Protein AF-A0A4Y6PP44-F1 (afdb_monomer_lite)

pLDDT: mean 75.42, std 18.22, range [33.56, 97.25]

Foldseek 3Di:
DDDDDDDDPDPPPPVVVVVVVVVPPPDDDDDDDDDDDDDDDDDDDDDDDDDDDDDDDDDDDDDDDDDDDPPPPPDDPPPPPPPVPPPQPDDFLDPPQEQAGQQVQPREDPQWAWEWDDPDPPGGIHTDTDRAAPFDFFRFDPAQNNHGHQWGFDADPNTTGTWGKDQQPPCRSPAPPQWDFDQPDPVSGIGTTDGAQPDQDQPPRPPSEDDQWHWDQDPSRGIHTDGADCPADFFAFDDAQRPHHHQWGFDAPDDPRGTTTFHKAQLPDPCRVADPQWHFDDDPPDRITGTDHD

Secondary structure (DSSP, 8-state):
----------SSTTHHHHHHHTTS--------------------------------------------------------------S-----S-TTS-SSBTTTTBSSPTTEEEEEE-SSTTSPPEEEEEE---B-TT-B-SSGGGBPTTEEEEEETTEEEEEEEE-TTTS-S-PPTTEEEEE-STT-S-EEEEE--TT--SSS-SSSSPTTEEEEE-TTS-EEEEE--TT--TT-B-SSGGGS-TTEEEE-SSTTPPPEEEEEE-SSSSS--PPTTEEEEEPTT-S-EEEEE-

Radius of gyration: 32.82 Å; chains: 1; bounding box: 83×45×129 Å

Sequence (294 aa):
MKLSTMINATGRSRLMAVLCCLLFVFAVACGDDDDNGGNNSNNTNNGADVGTDEDTGTDEDTGTDEDTGTDEDTGTDEDTGTDEDTGGTCEGLGQDIGPCDPICQTGCADGEACVAGRASQNDPLQSQCLPAGTGVQGDTCGEQAGCEAGFGCFTVEGASQCLEICQPSQGAAACPDGFSCAAQDQNLDYGVCIETPSDCEQFPPEDTCGDGENCYQTQGGGFICAAFNASASAGDACSSPTDCNDLQLCVSTSQGGQATCQNACDPTATDNRCADGESCAQLQGAEVGVCITQ

Structure (mmCIF, N/CA/C/O backbone):
data_AF-A0A4Y6PP44-F1
#
_entry.id   AF-A0A4Y6PP44-F1
#
loop_
_atom_site.group_PDB
_atom_site.id
_atom_site.type_symbol
_atom_site.label_atom_id
_atom_site.label_alt_id
_atom_site.label_comp_id
_atom_site.label_asym_id
_atom_site.label_entity_id
_atom_site.label_seq_id
_atom_site.pdbx_PDB_ins_code
_atom_site.Cartn_x
_atom_site.Cartn_y
_atom_site.Cartn_z
_atom_site.occupancy
_atom_site.B_iso_or_equiv
_atom_site.auth_seq_id
_atom_site.auth_comp_id
_atom_site.auth_asym_id
_atom_site.auth_atom_id
_atom_site.pdbx_PDB_model_num
ATOM 1 N N . MET A 1 1 ? 10.957 -23.105 -64.410 1.00 40.06 1 MET A N 1
ATOM 2 C CA . MET A 1 1 ? 10.718 -24.146 -63.383 1.00 40.06 1 MET A CA 1
ATOM 3 C C . MET A 1 1 ? 10.653 -23.392 -62.057 1.00 40.06 1 MET A C 1
ATOM 5 O O . MET A 1 1 ? 11.653 -22.787 -61.724 1.00 40.06 1 MET A O 1
ATOM 9 N N . LYS A 1 2 ? 9.484 -22.968 -61.556 1.00 42.03 2 LYS A N 1
ATOM 10 C CA . LYS A 1 2 ? 8.408 -23.692 -60.837 1.00 42.03 2 LYS A CA 1
ATOM 11 C C . LYS A 1 2 ? 8.866 -24.279 -59.482 1.00 42.03 2 LYS A C 1
ATOM 13 O O . LYS A 1 2 ? 9.769 -25.104 -59.491 1.00 42.03 2 LYS A O 1
ATOM 18 N N . LEU A 1 3 ? 8.109 -23.907 -58.431 1.00 33.56 3 LEU A N 1
ATOM 19 C CA . LEU A 1 3 ? 8.071 -24.353 -57.016 1.00 33.56 3 LEU A CA 1
ATOM 20 C C . LEU A 1 3 ? 9.085 -23.692 -56.052 1.00 33.56 3 LEU A C 1
ATOM 22 O O . LEU A 1 3 ? 10.250 -23.583 -56.393 1.00 33.56 3 LEU A O 1
ATOM 26 N N . SER A 1 4 ? 8.746 -23.273 -54.825 1.00 47.31 4 SER A N 1
ATOM 27 C CA . SER A 1 4 ? 7.456 -23.219 -54.116 1.00 47.31 4 SER A CA 1
ATOM 28 C C . SER A 1 4 ? 7.547 -22.316 -52.882 1.00 47.31 4 SER A C 1
ATOM 30 O O . SER A 1 4 ? 8.485 -22.407 -52.098 1.00 47.31 4 SER A O 1
ATOM 32 N N . THR A 1 5 ? 6.503 -21.517 -52.700 1.00 52.53 5 THR A N 1
ATOM 33 C CA . THR A 1 5 ? 6.102 -20.800 -51.487 1.00 52.53 5 THR A CA 1
ATOM 34 C C . THR A 1 5 ? 5.422 -21.782 -50.523 1.00 52.53 5 THR A C 1
ATOM 36 O O . THR A 1 5 ? 4.496 -22.477 -50.938 1.00 52.53 5 THR A O 1
ATOM 39 N N . MET A 1 6 ? 5.833 -21.838 -49.253 1.00 46.56 6 MET A N 1
ATOM 40 C CA . MET A 1 6 ? 5.075 -22.515 -48.190 1.00 46.56 6 MET A CA 1
ATOM 41 C C . MET A 1 6 ? 4.507 -21.471 -47.225 1.00 46.56 6 MET A C 1
ATOM 43 O O . MET A 1 6 ? 5.224 -20.891 -46.418 1.00 46.56 6 MET A O 1
ATOM 47 N N . ILE A 1 7 ? 3.202 -21.224 -47.362 1.00 51.06 7 ILE A N 1
ATOM 48 C CA . ILE A 1 7 ? 2.357 -20.475 -46.427 1.00 51.06 7 ILE A CA 1
ATOM 49 C C . ILE A 1 7 ? 1.791 -21.496 -45.437 1.00 51.06 7 ILE A C 1
ATOM 51 O O . ILE A 1 7 ? 1.124 -22.448 -45.842 1.00 51.06 7 ILE A O 1
ATOM 55 N N . ASN A 1 8 ? 2.077 -21.301 -44.150 1.00 49.78 8 ASN A N 1
ATOM 56 C CA . ASN A 1 8 ? 1.600 -22.141 -43.058 1.00 49.78 8 ASN A CA 1
ATOM 57 C C . ASN A 1 8 ? 0.147 -21.761 -42.715 1.00 49.78 8 ASN A C 1
ATOM 59 O O . ASN A 1 8 ? -0.130 -20.647 -42.271 1.00 49.78 8 ASN A O 1
ATOM 63 N N . ALA A 1 9 ? -0.786 -22.673 -42.987 1.00 53.38 9 ALA A N 1
ATOM 64 C CA . ALA A 1 9 ? -2.222 -22.494 -42.816 1.00 53.38 9 ALA A CA 1
ATOM 65 C C . ALA A 1 9 ? -2.734 -23.367 -41.663 1.00 53.38 9 ALA A C 1
ATOM 67 O O . ALA A 1 9 ? -3.238 -24.461 -41.891 1.00 53.38 9 ALA A O 1
ATOM 68 N N . THR A 1 10 ? -2.634 -22.876 -40.426 1.00 51.25 10 THR A N 1
ATOM 69 C CA . THR A 1 10 ? -3.246 -23.550 -39.257 1.00 51.25 10 THR A CA 1
ATOM 70 C C . THR A 1 10 ? -3.851 -22.608 -38.208 1.00 51.25 10 THR A C 1
ATOM 72 O O . THR A 1 10 ? -4.508 -23.079 -37.286 1.00 51.25 10 THR A O 1
ATOM 75 N N . GLY A 1 11 ? -3.756 -21.280 -38.360 1.00 50.03 11 GLY A N 1
ATOM 76 C CA . GLY A 1 11 ? -4.217 -20.329 -37.329 1.00 50.03 11 GLY A CA 1
ATOM 77 C C . GLY A 1 11 ? -5.670 -19.832 -37.416 1.00 50.03 11 GLY A C 1
ATOM 78 O O . GLY A 1 11 ? -6.137 -19.167 -36.500 1.00 50.03 11 GLY A O 1
ATOM 79 N N . ARG A 1 12 ? -6.417 -20.107 -38.496 1.00 53.34 12 ARG A N 1
ATOM 80 C CA . ARG A 1 12 ? -7.707 -19.422 -38.761 1.00 53.34 12 ARG A CA 1
ATOM 81 C C . ARG A 1 12 ? -8.978 -20.167 -38.339 1.00 53.34 12 ARG A C 1
ATOM 83 O O . ARG A 1 12 ? -10.054 -19.584 -38.405 1.00 53.34 12 ARG A O 1
ATOM 90 N N . SER A 1 13 ? -8.880 -21.410 -37.863 1.00 51.75 13 SER A N 1
ATOM 91 C CA . SER A 1 13 ? -10.076 -22.196 -37.504 1.00 51.75 13 SER A CA 1
ATOM 92 C C . SER A 1 13 ? -10.619 -21.933 -36.097 1.00 51.75 13 SER A C 1
ATOM 94 O O . SER A 1 13 ? -11.771 -22.260 -35.837 1.00 51.75 13 SER A O 1
ATOM 96 N N . ARG A 1 14 ? -9.829 -21.345 -35.187 1.00 54.78 14 ARG A N 1
ATOM 97 C CA . ARG A 1 14 ? -10.263 -21.107 -33.796 1.00 54.78 14 ARG A CA 1
ATOM 98 C C . ARG A 1 14 ? -10.929 -19.745 -33.581 1.00 54.78 14 ARG A C 1
ATOM 100 O O . ARG A 1 14 ? -11.796 -19.633 -32.724 1.00 54.78 14 ARG A O 1
ATOM 107 N N . LEU A 1 15 ? -10.622 -18.750 -34.419 1.00 52.72 15 LEU A N 1
ATOM 108 C CA . LEU A 1 15 ? -11.197 -17.404 -34.297 1.00 52.72 15 LEU A CA 1
ATOM 109 C C . LEU A 1 15 ? -12.683 -17.341 -34.720 1.00 52.72 15 LEU A C 1
ATOM 111 O O . LEU A 1 15 ? -13.452 -16.559 -34.173 1.00 52.72 15 LEU A O 1
ATOM 115 N N . MET A 1 16 ? -13.113 -18.197 -35.655 1.00 57.56 16 MET A N 1
ATOM 116 C CA . MET A 1 16 ? -14.508 -18.236 -36.133 1.00 57.56 16 MET A CA 1
ATOM 117 C C . MET A 1 16 ? -15.480 -18.920 -35.157 1.00 57.56 16 MET A C 1
ATOM 119 O O . MET A 1 16 ? -16.676 -18.651 -35.215 1.00 57.56 16 MET A O 1
ATOM 123 N N . ALA A 1 17 ? -14.995 -19.774 -34.248 1.00 55.72 17 ALA A N 1
ATOM 124 C CA . ALA A 1 17 ? -15.853 -20.437 -33.261 1.00 55.72 17 ALA A CA 1
ATOM 125 C C . ALA A 1 17 ? -16.209 -19.511 -32.083 1.00 55.72 17 ALA A C 1
ATOM 127 O O . ALA A 1 17 ? -17.335 -19.546 -31.597 1.00 55.72 17 ALA A O 1
ATOM 128 N N . VAL A 1 18 ? -15.289 -18.632 -31.671 1.00 57.75 18 VAL A N 1
ATOM 129 C CA . VAL A 1 18 ? -15.514 -17.696 -30.551 1.00 57.75 18 VAL A CA 1
ATOM 130 C C . VAL A 1 18 ? -16.429 -16.536 -30.963 1.00 57.75 18 VAL A C 1
ATOM 132 O O . VAL A 1 18 ? -17.297 -16.129 -30.195 1.00 57.75 18 VAL A O 1
ATOM 135 N N . LEU A 1 19 ? -16.328 -16.070 -32.214 1.00 55.28 19 LEU A N 1
ATOM 136 C CA . LEU A 1 19 ? -17.178 -14.992 -32.734 1.00 55.28 19 LEU A CA 1
ATOM 137 C C . LEU A 1 19 ? -18.656 -15.408 -32.901 1.00 55.28 19 LEU A C 1
ATOM 139 O O . LEU A 1 19 ? -19.537 -14.555 -32.911 1.00 55.28 19 LEU A O 1
ATOM 143 N N . CYS A 1 20 ? -18.950 -16.711 -32.998 1.00 51.38 20 CYS A N 1
ATOM 144 C CA . CYS A 1 20 ? -20.321 -17.212 -33.137 1.00 51.38 20 CYS A CA 1
ATOM 145 C C . CYS A 1 20 ? -21.063 -17.311 -31.786 1.00 51.38 20 CYS A C 1
ATOM 147 O O . CYS A 1 20 ? -22.284 -17.173 -31.752 1.00 51.38 20 CYS A O 1
ATOM 149 N N . CYS A 1 21 ? -20.344 -17.463 -30.665 1.00 54.31 21 CYS A N 1
ATOM 150 C CA . CYS A 1 21 ? -20.953 -17.517 -29.329 1.00 54.31 21 CYS A CA 1
ATOM 151 C C . CYS A 1 21 ? -21.293 -16.131 -28.751 1.00 54.31 21 CYS A C 1
ATOM 153 O O . CYS A 1 21 ? -22.227 -16.016 -27.963 1.00 54.31 21 CYS A O 1
ATOM 155 N N . LEU A 1 22 ? -20.596 -15.069 -29.169 1.00 53.66 22 LEU A N 1
ATOM 156 C CA . LEU A 1 22 ? -20.822 -13.704 -28.664 1.00 53.66 22 LEU A CA 1
ATOM 157 C C . LEU A 1 22 ? -22.067 -13.005 -29.243 1.00 53.66 22 LEU A C 1
ATOM 159 O O . LEU A 1 22 ? -22.458 -11.953 -28.749 1.00 53.66 22 LEU A O 1
ATOM 163 N N . LEU A 1 23 ? -22.730 -13.584 -30.250 1.00 54.84 23 LEU A N 1
ATOM 164 C CA . LEU A 1 23 ? -23.916 -12.988 -30.884 1.00 54.84 23 LEU A CA 1
ATOM 165 C C . LEU A 1 23 ? -25.264 -13.439 -30.287 1.00 54.84 23 LEU A C 1
ATOM 167 O O . LEU A 1 23 ? -26.303 -12.993 -30.765 1.00 54.84 23 LEU A O 1
ATOM 171 N N . PHE A 1 24 ? -25.281 -14.272 -29.239 1.00 53.88 24 PHE A N 1
ATOM 172 C CA . PHE A 1 24 ? -26.522 -14.832 -28.671 1.00 53.88 24 PHE A CA 1
ATOM 173 C C . PHE A 1 24 ? -26.960 -14.278 -27.298 1.00 53.88 24 PHE A C 1
ATOM 175 O O . PHE A 1 24 ? -27.955 -14.758 -26.764 1.00 53.88 24 PHE A O 1
ATOM 182 N N . VAL A 1 25 ? -26.298 -13.258 -26.728 1.00 57.22 25 VAL A N 1
ATOM 183 C CA . VAL A 1 25 ? -26.577 -12.790 -25.340 1.00 57.22 25 VAL A CA 1
ATOM 184 C C . VAL A 1 25 ? -27.240 -11.398 -25.258 1.00 57.22 25 VAL A C 1
ATOM 186 O O . VAL A 1 25 ? -27.277 -10.781 -24.203 1.00 57.22 25 VAL A O 1
ATOM 189 N N . PHE A 1 26 ? -27.844 -10.893 -26.340 1.00 50.97 26 PHE A N 1
ATOM 190 C CA . PHE A 1 26 ? -28.664 -9.667 -26.296 1.00 50.97 26 PHE A CA 1
ATOM 191 C C . PHE A 1 26 ? -30.154 -9.974 -26.495 1.00 50.97 26 PHE A C 1
ATOM 193 O O . PHE A 1 26 ? -30.716 -9.643 -27.535 1.00 50.97 26 PHE A O 1
ATOM 200 N N . ALA A 1 27 ? -30.793 -10.624 -25.513 1.00 56.81 27 ALA A N 1
ATOM 201 C CA . ALA A 1 27 ? -32.258 -10.663 -25.385 1.00 56.81 27 ALA A CA 1
ATOM 202 C C . ALA A 1 27 ? -32.729 -11.211 -24.016 1.00 56.81 27 ALA A C 1
ATOM 204 O O . ALA A 1 27 ? -33.247 -12.321 -23.948 1.00 56.81 27 ALA A O 1
ATOM 205 N N . VAL A 1 28 ? -32.594 -10.438 -22.933 1.00 56.72 28 VAL A N 1
ATOM 206 C CA . VAL A 1 28 ? -33.405 -10.586 -21.701 1.00 56.72 28 VAL A CA 1
ATOM 207 C C . VAL A 1 28 ? -33.665 -9.158 -21.199 1.00 56.72 28 VAL A C 1
ATOM 209 O O . VAL A 1 28 ? -32.751 -8.501 -20.722 1.00 56.72 28 VAL A O 1
ATOM 212 N N . ALA A 1 29 ? -34.725 -8.505 -21.676 1.00 47.00 29 ALA A N 1
ATOM 213 C CA . ALA A 1 29 ? -36.086 -8.512 -21.124 1.00 47.00 29 ALA A CA 1
ATOM 214 C C . ALA A 1 29 ? -36.203 -7.654 -19.850 1.00 47.00 29 ALA A C 1
ATOM 216 O O . ALA A 1 29 ? -35.815 -8.068 -18.764 1.00 47.00 29 ALA A O 1
ATOM 217 N N . CYS A 1 30 ? -36.761 -6.451 -20.030 1.00 63.97 30 CYS A N 1
ATOM 218 C CA . CYS A 1 30 ? -37.369 -5.646 -18.977 1.00 63.97 30 CYS A CA 1
ATOM 219 C C . CYS A 1 30 ? -38.501 -6.439 -18.308 1.00 63.97 30 CYS A C 1
ATOM 221 O O . CYS A 1 30 ? -39.334 -7.012 -19.012 1.00 63.97 30 CYS A O 1
ATOM 223 N N . GLY A 1 31 ? -38.544 -6.414 -16.980 1.00 48.34 31 GLY A N 1
ATOM 224 C CA . GLY A 1 31 ? -39.711 -6.776 -16.184 1.00 48.34 31 GLY A CA 1
ATOM 225 C C . GLY A 1 31 ? -39.982 -5.663 -15.179 1.00 48.34 31 GLY A C 1
ATOM 226 O O . GLY A 1 31 ? -39.320 -5.609 -14.147 1.00 48.34 31 GLY A O 1
ATOM 227 N N . ASP A 1 32 ? -40.896 -4.761 -15.548 1.00 55.50 32 ASP A N 1
ATOM 228 C CA . ASP A 1 32 ? -41.816 -4.110 -14.608 1.00 55.50 32 ASP A CA 1
ATOM 229 C C . ASP A 1 32 ? -42.567 -5.214 -13.859 1.00 55.50 32 ASP A C 1
ATOM 231 O O . ASP A 1 32 ? -42.985 -6.160 -14.518 1.00 55.50 32 ASP A O 1
ATOM 235 N N . ASP A 1 33 ? -42.770 -5.075 -12.549 1.00 61.78 33 ASP A N 1
ATOM 236 C CA . ASP A 1 33 ? -43.997 -5.534 -11.888 1.00 61.78 33 ASP A CA 1
ATOM 237 C C . ASP A 1 33 ? -44.153 -4.818 -10.534 1.00 61.78 33 ASP A C 1
ATOM 239 O O . ASP A 1 33 ? -43.426 -5.047 -9.564 1.00 61.78 33 ASP A O 1
ATOM 243 N N . ASP A 1 34 ? -45.122 -3.904 -10.526 1.00 58.03 34 ASP A N 1
ATOM 244 C CA . ASP A 1 34 ? -45.797 -3.361 -9.356 1.00 58.03 34 ASP A CA 1
ATOM 245 C C . ASP A 1 34 ? -46.502 -4.485 -8.583 1.00 58.03 34 ASP A C 1
ATOM 247 O O . ASP A 1 34 ? -47.348 -5.167 -9.154 1.00 58.03 34 ASP A O 1
ATOM 251 N N . ASP A 1 35 ? -46.291 -4.589 -7.268 1.00 62.00 35 ASP A N 1
ATOM 252 C CA . ASP A 1 35 ? -47.269 -5.228 -6.382 1.00 62.00 35 ASP A CA 1
ATOM 253 C C . ASP A 1 35 ? -47.464 -4.427 -5.088 1.00 62.00 35 ASP A C 1
ATOM 255 O O . ASP A 1 35 ? -46.770 -4.538 -4.077 1.00 62.00 35 ASP A O 1
ATOM 259 N N . ASN A 1 36 ? -48.500 -3.598 -5.164 1.00 59.38 36 ASN A N 1
ATOM 260 C CA . ASN A 1 36 ? -49.275 -3.061 -4.062 1.00 59.38 36 ASN A CA 1
ATOM 261 C C . ASN A 1 36 ? -50.063 -4.200 -3.389 1.00 59.38 36 ASN A C 1
ATOM 263 O O . ASN A 1 36 ? -50.945 -4.793 -4.007 1.00 59.38 36 ASN A O 1
ATOM 267 N N . GLY A 1 37 ? -49.812 -4.470 -2.108 1.00 51.03 37 GLY A N 1
ATOM 268 C CA . GLY A 1 37 ? -50.534 -5.510 -1.376 1.00 51.03 37 GLY A CA 1
ATOM 269 C C . GLY A 1 37 ? -50.491 -5.310 0.130 1.00 51.03 37 GLY A C 1
ATOM 270 O O . GLY A 1 37 ? -49.706 -5.941 0.829 1.00 51.03 37 GLY A O 1
ATOM 271 N N . GLY A 1 38 ? -51.355 -4.437 0.648 1.00 50.69 38 GLY A N 1
ATOM 272 C CA . GLY A 1 38 ? -51.607 -4.374 2.082 1.00 50.69 38 GLY A CA 1
ATOM 273 C C . GLY A 1 38 ? -52.244 -5.664 2.601 1.00 50.69 38 GLY A C 1
ATOM 274 O O . GLY A 1 38 ? -53.099 -6.247 1.938 1.00 50.69 38 GLY A O 1
ATOM 275 N N . ASN A 1 39 ? -51.925 -6.053 3.838 1.00 55.06 39 ASN A N 1
ATOM 276 C CA . ASN A 1 39 ? -52.952 -6.641 4.686 1.00 55.06 39 ASN A CA 1
ATOM 277 C C . ASN A 1 39 ? -52.727 -6.362 6.174 1.00 55.06 39 ASN A C 1
ATOM 279 O O . ASN A 1 39 ? -51.743 -6.751 6.794 1.00 55.06 39 ASN A O 1
ATOM 283 N N . ASN A 1 40 ? -53.735 -5.691 6.707 1.00 56.34 40 ASN A N 1
ATOM 284 C CA . ASN A 1 40 ? -54.068 -5.510 8.100 1.00 56.34 40 ASN A CA 1
ATOM 285 C C . ASN A 1 40 ? -54.376 -6.873 8.740 1.00 56.34 40 ASN A C 1
ATOM 287 O O . ASN A 1 40 ? -55.227 -7.617 8.255 1.00 56.34 40 ASN A O 1
ATOM 291 N N . SER A 1 41 ? -53.741 -7.192 9.863 1.00 60.78 41 SER A N 1
ATOM 292 C CA . SER A 1 41 ? -54.237 -8.226 10.773 1.00 60.78 41 SER A CA 1
ATOM 293 C C . SER A 1 41 ? -53.974 -7.813 12.212 1.00 60.78 41 SER A C 1
ATOM 295 O O . SER A 1 41 ? -53.032 -8.245 12.867 1.00 60.78 41 SER A O 1
ATOM 297 N N . ASN A 1 42 ? -54.880 -6.962 12.690 1.00 54.66 42 ASN A N 1
ATOM 298 C CA . ASN A 1 42 ? -55.403 -7.008 14.049 1.00 54.66 42 ASN A CA 1
ATOM 299 C C . ASN A 1 42 ? -55.535 -8.470 14.518 1.00 54.66 42 ASN A C 1
ATOM 301 O O . ASN A 1 42 ? -56.395 -9.196 14.019 1.00 54.66 42 ASN A O 1
ATOM 305 N N . ASN A 1 43 ? -54.751 -8.884 15.512 1.00 53.56 43 ASN A N 1
ATOM 306 C CA . ASN A 1 43 ? -55.182 -9.953 16.402 1.00 53.56 43 ASN A CA 1
ATOM 307 C C . ASN A 1 43 ? -54.970 -9.535 17.853 1.00 53.56 43 ASN A C 1
ATOM 309 O O . ASN A 1 43 ? -53.879 -9.579 18.415 1.00 53.56 43 ASN A O 1
ATOM 313 N N . THR A 1 44 ? -56.079 -9.085 18.417 1.00 50.00 44 THR A N 1
ATOM 314 C CA . THR A 1 44 ? -56.347 -8.920 19.832 1.00 50.00 44 THR A CA 1
ATOM 315 C C . THR A 1 44 ? -56.267 -10.298 20.485 1.00 50.00 44 THR A C 1
ATOM 317 O O . THR A 1 44 ? -57.072 -11.164 20.156 1.00 50.00 44 THR A O 1
ATOM 320 N N . ASN A 1 45 ? -55.384 -10.502 21.464 1.00 54.19 45 ASN A N 1
ATOM 321 C CA . ASN A 1 45 ? -55.721 -11.461 22.507 1.00 54.19 45 ASN A CA 1
ATOM 322 C C . ASN A 1 45 ? -55.408 -10.925 23.900 1.00 54.19 45 ASN A C 1
ATOM 324 O O . ASN A 1 45 ? -54.269 -10.729 24.313 1.00 54.19 45 ASN A O 1
ATOM 328 N N . ASN A 1 46 ? -56.523 -10.653 24.557 1.00 50.28 46 ASN A N 1
ATOM 329 C CA . ASN A 1 46 ? -56.734 -10.278 25.930 1.00 50.28 46 ASN A CA 1
ATOM 330 C C . ASN A 1 46 ? -56.470 -11.507 26.813 1.00 50.28 46 ASN A C 1
ATOM 332 O O . ASN A 1 46 ? -57.112 -12.538 26.629 1.00 50.28 46 ASN A O 1
ATOM 336 N N . GLY A 1 47 ? -55.558 -11.393 27.772 1.00 47.69 47 GLY A N 1
ATOM 337 C CA . GLY A 1 47 ? -55.244 -12.462 28.714 1.00 47.69 47 GLY A CA 1
ATOM 338 C C . GLY A 1 47 ? -54.661 -11.884 29.989 1.00 47.69 47 GLY A C 1
ATOM 339 O O . GLY A 1 47 ? -53.464 -11.982 30.224 1.00 47.69 47 GLY A O 1
ATOM 340 N N . ALA A 1 48 ? -55.516 -11.232 30.774 1.00 50.56 48 ALA A N 1
ATOM 341 C CA . ALA A 1 48 ? -55.256 -11.016 32.184 1.00 50.56 48 ALA A CA 1
ATOM 342 C C . ALA A 1 48 ? -55.198 -12.384 32.875 1.00 50.56 48 ALA A C 1
ATOM 344 O O . ALA A 1 48 ? -56.171 -13.134 32.796 1.00 50.56 48 ALA A O 1
ATOM 345 N N . ASP A 1 49 ? -54.105 -12.674 33.573 1.00 48.12 49 ASP A N 1
ATOM 346 C CA . ASP A 1 49 ? -54.167 -13.570 34.717 1.00 48.12 49 ASP A CA 1
ATOM 347 C C . ASP A 1 49 ? -53.391 -12.964 35.884 1.00 48.12 49 ASP A C 1
ATOM 349 O O . ASP A 1 49 ? -52.307 -12.396 35.733 1.00 48.12 49 ASP A O 1
ATOM 353 N N . VAL A 1 50 ? -54.054 -13.008 37.027 1.00 51.00 50 VAL A N 1
ATOM 354 C CA . VAL A 1 50 ? -53.713 -12.364 38.285 1.00 51.00 50 VAL A CA 1
ATOM 355 C C . VAL A 1 50 ? -53.085 -13.447 39.145 1.00 51.00 50 VAL A C 1
ATOM 357 O O . VAL A 1 50 ? -53.775 -14.361 39.582 1.00 51.00 50 VAL A O 1
ATOM 360 N N . GLY A 1 51 ? -51.785 -13.338 39.398 1.00 46.47 51 GLY A N 1
ATOM 361 C CA . GLY A 1 51 ? -51.069 -14.200 40.333 1.00 46.47 51 GLY A CA 1
ATOM 362 C C . GLY A 1 51 ? -50.317 -13.357 41.350 1.00 46.47 51 GLY A C 1
ATOM 363 O O . GLY A 1 51 ? -49.153 -13.038 41.147 1.00 46.47 51 GLY A O 1
ATOM 364 N N . THR A 1 52 ? -51.007 -12.956 42.415 1.00 47.25 52 THR A N 1
ATOM 365 C CA . THR A 1 52 ? -50.388 -12.553 43.681 1.00 47.25 52 THR A CA 1
ATOM 366 C C . THR A 1 52 ? -49.919 -13.810 44.400 1.00 47.25 52 THR A C 1
ATOM 368 O O . THR A 1 52 ? -50.762 -14.653 44.705 1.00 47.25 52 THR A O 1
ATOM 371 N N . ASP A 1 53 ? -48.629 -13.900 44.709 1.00 49.69 53 ASP A N 1
ATOM 372 C CA . ASP A 1 53 ? -48.146 -14.758 45.789 1.00 49.69 53 ASP A CA 1
ATOM 373 C C . ASP A 1 53 ? -47.245 -13.908 46.691 1.00 49.69 53 ASP A C 1
ATOM 375 O O . ASP A 1 53 ? -46.135 -13.517 46.324 1.00 49.69 53 ASP A O 1
ATOM 379 N N . GLU A 1 54 ? -47.815 -13.517 47.829 1.00 51.12 54 GLU A N 1
ATOM 380 C CA . GLU A 1 54 ? -47.049 -13.124 49.000 1.00 51.12 54 GLU A CA 1
ATOM 381 C C . GLU A 1 54 ? -46.587 -14.414 49.665 1.00 51.12 54 GLU A C 1
ATOM 383 O O . GLU A 1 54 ? -47.430 -15.219 50.046 1.00 51.12 54 GLU A O 1
ATOM 388 N N . ASP A 1 55 ? -45.287 -14.565 49.897 1.00 52.72 55 ASP A N 1
ATOM 389 C CA . ASP A 1 55 ? -44.851 -15.346 51.044 1.00 52.72 55 ASP A CA 1
ATOM 390 C C . ASP A 1 55 ? -43.700 -14.648 51.763 1.00 52.72 55 ASP A C 1
ATOM 392 O O . ASP A 1 55 ? -42.621 -14.362 51.240 1.00 52.72 55 ASP A O 1
ATOM 396 N N . THR A 1 56 ? -44.028 -14.332 53.007 1.00 50.31 56 THR A N 1
ATOM 397 C CA . THR A 1 56 ? -43.207 -13.784 54.069 1.00 50.31 56 THR A CA 1
ATOM 398 C C . THR A 1 56 ? -42.136 -14.779 54.504 1.00 50.31 56 THR A C 1
ATOM 400 O O . THR A 1 56 ? -42.454 -15.914 54.854 1.00 50.31 56 THR A O 1
ATOM 403 N N . GLY A 1 57 ? -40.891 -14.319 54.600 1.00 48.75 57 GLY A N 1
ATOM 404 C CA . GLY A 1 57 ? -39.801 -15.064 55.223 1.00 48.75 57 GLY A CA 1
ATOM 405 C C . GLY A 1 57 ? -38.776 -14.125 55.843 1.00 48.75 57 GLY A C 1
ATOM 406 O O . GLY A 1 57 ? -37.730 -13.872 55.259 1.00 48.75 57 GLY A O 1
ATOM 407 N N . THR A 1 58 ? -39.099 -13.575 57.014 1.00 48.19 58 THR A N 1
ATOM 408 C CA . THR A 1 58 ? -38.105 -13.089 57.981 1.00 48.19 58 THR A CA 1
ATOM 409 C C . THR A 1 58 ? -37.410 -14.289 58.606 1.00 48.19 58 THR A C 1
ATOM 411 O O . THR A 1 58 ? -38.084 -15.076 59.268 1.00 48.19 58 THR A O 1
ATOM 414 N N . ASP A 1 59 ? -36.091 -14.365 58.462 1.00 51.31 59 ASP A N 1
ATOM 415 C CA . ASP A 1 59 ? -35.234 -15.035 59.436 1.00 51.31 59 ASP A CA 1
ATOM 416 C C . ASP A 1 59 ? -34.151 -14.038 59.858 1.00 51.31 59 ASP A C 1
ATOM 418 O O . ASP A 1 59 ? -33.296 -13.633 59.067 1.00 51.31 59 ASP A O 1
ATOM 422 N N . GLU A 1 60 ? -34.270 -13.571 61.099 1.00 51.00 60 GLU A N 1
ATOM 423 C CA . GLU A 1 60 ? -33.142 -13.023 61.833 1.00 51.00 60 GLU A CA 1
ATOM 424 C C . GLU A 1 60 ? -32.366 -14.211 62.386 1.00 51.00 60 GLU A C 1
ATOM 426 O O . GLU A 1 60 ? -32.898 -14.940 63.218 1.00 51.00 60 GLU A O 1
ATOM 431 N N . ASP A 1 61 ? -31.100 -14.350 62.003 1.00 54.56 61 ASP A N 1
ATOM 432 C CA . ASP A 1 61 ? -30.139 -15.012 62.869 1.00 54.56 61 ASP A CA 1
ATOM 433 C C . ASP A 1 61 ? -28.870 -14.171 62.982 1.00 54.56 61 ASP A C 1
ATOM 435 O O . ASP A 1 61 ? -28.139 -13.886 62.032 1.00 54.56 61 ASP A O 1
ATOM 439 N N . THR A 1 62 ? -28.670 -13.739 64.219 1.00 52.62 62 THR A N 1
ATOM 440 C CA . THR A 1 62 ? -27.510 -13.056 64.759 1.00 52.62 62 THR A CA 1
ATOM 441 C C . THR A 1 62 ? -26.300 -13.984 64.760 1.00 52.62 62 THR A C 1
ATOM 443 O O . THR A 1 62 ? -26.277 -14.973 65.493 1.00 52.62 62 THR A O 1
ATOM 446 N N . GLY A 1 63 ? -25.261 -13.611 64.019 1.00 49.12 63 GLY A N 1
ATOM 447 C CA . GLY A 1 63 ? -23.927 -14.192 64.121 1.00 49.12 63 GLY A CA 1
ATOM 448 C C . GLY A 1 63 ? -22.874 -13.094 64.054 1.00 49.12 63 GLY A C 1
ATOM 449 O O . GLY A 1 63 ? -22.428 -12.724 62.976 1.00 49.12 63 GLY A O 1
ATOM 450 N N . THR A 1 64 ? -22.504 -12.541 65.208 1.00 50.69 64 THR A N 1
ATOM 451 C CA . THR A 1 64 ? -21.221 -11.853 65.390 1.00 50.69 64 THR A CA 1
ATOM 452 C C . THR A 1 64 ? -20.124 -12.906 65.428 1.00 50.69 64 THR A C 1
ATOM 454 O O . THR A 1 64 ? -19.982 -13.571 66.453 1.00 50.69 64 THR A O 1
ATOM 457 N N . ASP A 1 65 ? -19.354 -13.017 64.348 1.00 50.78 65 ASP A N 1
ATOM 458 C CA . ASP A 1 65 ? -17.966 -13.465 64.429 1.00 50.78 65 ASP A CA 1
ATOM 459 C C . ASP A 1 65 ? -17.072 -12.252 64.170 1.00 50.78 65 ASP A C 1
ATOM 461 O O . ASP A 1 65 ? -17.072 -11.652 63.093 1.00 50.78 65 ASP A O 1
ATOM 465 N N . GLU A 1 66 ? -16.362 -11.852 65.224 1.00 54.09 66 GLU A N 1
ATOM 466 C CA . GLU A 1 66 ? -15.151 -11.062 65.085 1.00 54.09 66 GLU A CA 1
ATOM 467 C C . GLU A 1 66 ? -14.078 -11.976 64.499 1.00 54.09 66 GLU A C 1
ATOM 469 O O . GLU A 1 66 ? -13.529 -12.806 65.220 1.00 54.09 66 GLU A O 1
ATOM 474 N N . ASP A 1 67 ? -13.736 -11.778 63.229 1.00 51.44 67 ASP A N 1
ATOM 475 C CA . ASP A 1 67 ? -12.417 -12.147 62.736 1.00 51.44 67 ASP A CA 1
ATOM 476 C C . ASP A 1 67 ? -11.678 -10.887 62.294 1.00 51.44 67 ASP A C 1
ATOM 478 O O . ASP A 1 67 ? -11.948 -10.245 61.279 1.00 51.44 67 ASP A O 1
ATOM 482 N N . THR A 1 68 ? -10.726 -10.524 63.146 1.00 54.91 68 THR A N 1
ATOM 483 C CA . THR A 1 68 ? -9.648 -9.590 62.878 1.00 54.91 68 THR A CA 1
ATOM 484 C C . THR A 1 68 ? -8.791 -10.127 61.735 1.00 54.91 68 THR A C 1
ATOM 486 O O . THR A 1 68 ? -7.863 -10.905 61.955 1.00 54.91 68 THR A O 1
ATOM 489 N N . GLY A 1 69 ? -9.085 -9.678 60.523 1.00 46.94 69 GLY A N 1
ATOM 490 C CA . GLY A 1 69 ? -8.197 -9.762 59.376 1.00 46.94 69 GLY A CA 1
ATOM 491 C C . GLY A 1 69 ? -8.184 -8.412 58.680 1.00 46.94 69 GLY A C 1
ATOM 492 O O . GLY A 1 69 ? -9.043 -8.133 57.856 1.00 46.94 69 GLY A O 1
ATOM 493 N N . THR A 1 70 ? -7.232 -7.550 59.034 1.00 51.44 70 THR A N 1
ATOM 494 C CA . THR A 1 70 ? -6.729 -6.540 58.097 1.00 51.44 70 THR A CA 1
ATOM 495 C C . THR A 1 70 ? -6.105 -7.298 56.931 1.00 51.44 70 THR A C 1
ATOM 497 O O . THR A 1 70 ? -4.913 -7.598 56.975 1.00 51.44 70 THR A O 1
ATOM 500 N N . ASP A 1 71 ? -6.919 -7.665 55.942 1.00 49.34 71 ASP A N 1
ATOM 501 C CA . ASP A 1 71 ? -6.406 -7.808 54.587 1.00 49.34 71 ASP A CA 1
ATOM 502 C C . ASP A 1 71 ? -6.150 -6.384 54.110 1.00 49.34 71 ASP A C 1
ATOM 504 O O . ASP A 1 71 ? -7.059 -5.556 54.033 1.00 49.34 71 ASP A O 1
ATOM 508 N N . GLU A 1 72 ? -4.864 -6.079 53.951 1.00 54.22 72 GLU A N 1
ATOM 509 C CA . GLU A 1 72 ? -4.403 -4.877 53.280 1.00 54.22 72 GLU A CA 1
ATOM 510 C C . GLU A 1 72 ? -5.166 -4.763 51.965 1.00 54.22 72 GLU A C 1
ATOM 512 O O . GLU A 1 72 ? -5.210 -5.734 51.209 1.00 54.22 72 GLU A O 1
ATOM 517 N N . ASP A 1 73 ? -5.779 -3.599 51.735 1.00 50.53 73 ASP A N 1
ATOM 518 C CA . ASP A 1 73 ? -6.435 -3.248 50.484 1.00 50.53 73 ASP A CA 1
ATOM 519 C C . ASP A 1 73 ? -5.530 -3.689 49.328 1.00 50.53 73 ASP A C 1
ATOM 521 O O . ASP A 1 73 ? -4.498 -3.071 49.047 1.00 50.53 73 ASP A O 1
ATOM 525 N N . THR A 1 74 ? -5.892 -4.810 48.696 1.00 50.62 74 THR A N 1
ATOM 526 C CA . THR A 1 74 ? -5.325 -5.224 47.421 1.00 50.62 74 THR A CA 1
ATOM 527 C C . THR A 1 74 ? -5.514 -4.032 46.515 1.00 50.62 74 THR A C 1
ATOM 529 O O . THR A 1 74 ? -6.652 -3.589 46.336 1.00 50.62 74 THR A O 1
ATOM 532 N N . GLY A 1 75 ? -4.383 -3.470 46.086 1.00 50.84 75 GLY A N 1
ATOM 533 C CA . GLY A 1 75 ? -4.310 -2.174 45.445 1.00 50.84 75 GLY A CA 1
ATOM 534 C C . GLY A 1 75 ? -5.429 -1.993 44.437 1.00 50.84 75 GLY A C 1
ATOM 535 O O . GLY A 1 75 ? -5.764 -2.915 43.696 1.00 50.84 75 GLY A O 1
ATOM 536 N N . THR A 1 76 ? -5.997 -0.790 44.428 1.00 45.25 76 THR A N 1
ATOM 537 C CA . THR A 1 76 ? -6.561 -0.212 43.213 1.00 45.25 76 THR A CA 1
ATOM 538 C C . THR A 1 76 ? -5.683 -0.679 42.061 1.00 45.25 76 THR A C 1
ATOM 540 O O . THR A 1 76 ? -4.497 -0.340 42.049 1.00 45.25 76 THR A O 1
ATOM 543 N N . ASP A 1 77 ? -6.236 -1.509 41.175 1.00 49.91 77 ASP A N 1
ATOM 544 C CA . ASP A 1 77 ? -5.689 -1.677 39.838 1.00 49.91 77 ASP A CA 1
ATOM 545 C C . ASP A 1 77 ? -5.655 -0.251 39.292 1.00 49.91 77 ASP A C 1
ATOM 547 O O . ASP A 1 77 ? -6.681 0.340 38.950 1.00 49.91 77 ASP A O 1
ATOM 551 N N . GLU A 1 78 ? -4.487 0.381 39.386 1.00 47.75 78 GLU A N 1
ATOM 552 C CA . GLU A 1 78 ? -4.193 1.517 38.547 1.00 47.75 78 GLU A CA 1
ATOM 553 C C . GLU A 1 78 ? -4.269 0.929 37.146 1.00 47.75 78 GLU A C 1
ATOM 555 O O . GLU A 1 78 ? -3.402 0.134 36.770 1.00 47.75 78 GLU A O 1
ATOM 560 N N . ASP A 1 79 ? -5.341 1.267 36.425 1.00 47.56 79 ASP A N 1
ATOM 561 C CA . ASP A 1 79 ? -5.447 1.107 34.980 1.00 47.56 79 ASP A CA 1
ATOM 562 C C . ASP A 1 79 ? -4.232 1.819 34.363 1.00 47.56 79 ASP A C 1
ATOM 564 O O . ASP A 1 79 ? -4.268 2.977 33.958 1.00 47.56 79 ASP A O 1
ATOM 568 N N . THR A 1 80 ? -3.099 1.123 34.355 1.00 42.44 80 THR A N 1
ATOM 569 C CA . THR A 1 80 ? -1.803 1.540 33.816 1.00 42.44 80 THR A CA 1
ATOM 570 C C . THR A 1 80 ? -1.728 1.171 32.340 1.00 42.44 80 THR A C 1
ATOM 572 O O . THR A 1 80 ? -0.674 0.839 31.812 1.00 42.44 80 THR A O 1
ATOM 575 N N . GLY A 1 81 ? -2.874 1.256 31.667 1.00 44.16 81 GLY A N 1
ATOM 576 C CA . GLY A 1 81 ? -3.010 1.179 30.224 1.00 44.16 81 GLY A CA 1
ATOM 577 C C . GLY A 1 81 ? -3.105 2.566 29.599 1.00 44.16 81 GLY A C 1
ATOM 578 O O . GLY A 1 81 ? -3.888 2.762 28.681 1.00 44.16 81 GLY A O 1
ATOM 579 N N . THR A 1 82 ? -2.349 3.550 30.092 1.00 43.94 82 THR A N 1
ATOM 580 C CA . THR A 1 82 ? -1.875 4.597 29.176 1.00 43.94 82 THR A CA 1
ATOM 581 C C . THR A 1 82 ? -0.761 3.923 28.405 1.00 43.94 82 THR A C 1
ATOM 583 O O . THR A 1 82 ? 0.373 3.880 28.883 1.00 43.94 82 THR A O 1
ATOM 586 N N . ASP A 1 83 ? -1.116 3.298 27.284 1.00 49.34 83 ASP A N 1
ATOM 587 C CA . ASP A 1 83 ? -0.128 2.966 26.273 1.00 49.34 83 ASP A CA 1
ATOM 588 C C . ASP A 1 83 ? 0.613 4.278 26.004 1.00 49.34 83 ASP A C 1
ATOM 590 O O . ASP A 1 83 ? -0.004 5.305 25.703 1.00 49.34 83 ASP A O 1
ATOM 594 N N . GLU A 1 84 ? 1.907 4.313 26.320 1.00 43.31 84 GLU A N 1
ATOM 595 C CA . GLU A 1 84 ? 2.730 5.476 26.030 1.00 43.31 84 GLU A CA 1
ATOM 596 C C . GLU A 1 84 ? 2.812 5.552 24.505 1.00 43.31 84 GLU A C 1
ATOM 598 O O . GLU A 1 84 ? 3.718 4.971 23.900 1.00 43.31 84 GLU A O 1
ATOM 603 N N . ASP A 1 85 ? 1.844 6.258 23.903 1.00 51.28 85 ASP A N 1
ATOM 604 C CA . ASP A 1 85 ? 1.855 6.696 22.512 1.00 51.28 85 ASP A CA 1
ATOM 605 C C . ASP A 1 85 ? 3.268 7.168 22.228 1.00 51.28 85 ASP A C 1
ATOM 607 O O . ASP A 1 85 ? 3.754 8.152 22.801 1.00 51.28 85 ASP A O 1
ATOM 611 N N . THR A 1 86 ? 3.982 6.376 21.438 1.00 47.75 86 THR A N 1
ATOM 612 C CA . THR A 1 86 ? 5.435 6.384 21.413 1.00 47.75 86 THR A CA 1
ATOM 613 C C . THR A 1 86 ? 5.915 7.584 20.606 1.00 47.75 86 THR A C 1
ATOM 615 O O . THR A 1 86 ? 6.387 7.445 19.490 1.00 47.75 86 THR A O 1
ATOM 618 N N . GLY A 1 87 ? 5.778 8.791 21.159 1.00 40.50 87 GLY A N 1
ATOM 619 C CA . GLY A 1 87 ? 6.514 10.012 20.832 1.00 40.50 87 GLY A CA 1
ATOM 620 C C . GLY A 1 87 ? 6.513 10.496 19.379 1.00 40.50 87 GLY A C 1
ATOM 621 O O . GLY A 1 87 ? 7.266 11.423 19.074 1.00 40.50 87 GLY A O 1
ATOM 622 N N . GLY A 1 88 ? 5.715 9.912 18.488 1.00 57.12 88 GLY A N 1
ATOM 623 C CA . GLY A 1 88 ? 5.478 10.443 17.157 1.00 57.12 88 GLY A CA 1
ATOM 624 C C . GLY A 1 88 ? 4.636 11.700 17.291 1.00 57.12 88 GLY A C 1
ATOM 625 O O . GLY A 1 88 ? 3.540 11.668 17.844 1.00 57.12 88 GLY A O 1
ATOM 626 N N . THR A 1 89 ? 5.132 12.842 16.820 1.00 63.09 89 THR A N 1
ATOM 627 C CA . THR A 1 89 ? 4.263 14.002 16.624 1.00 63.09 89 THR A CA 1
ATOM 628 C C . THR A 1 89 ? 3.242 13.611 15.570 1.00 63.09 89 THR A C 1
ATOM 630 O O . THR A 1 89 ? 3.576 13.592 14.388 1.00 63.09 89 THR A O 1
ATOM 633 N N . CYS A 1 90 ? 2.035 13.242 15.993 1.00 73.00 90 CYS A N 1
ATOM 634 C CA . CYS A 1 90 ? 0.984 12.927 15.049 1.00 73.00 90 CYS A CA 1
ATOM 635 C C . CYS A 1 90 ? 0.631 14.195 14.265 1.00 73.00 90 CYS A C 1
ATOM 637 O O . CYS A 1 90 ? 0.108 15.169 14.817 1.00 73.00 90 CYS A O 1
ATOM 639 N N . GLU A 1 91 ? 0.988 14.211 12.983 1.00 77.00 91 GLU A N 1
ATOM 640 C CA . GLU A 1 91 ? 0.564 15.243 12.050 1.00 77.00 91 GLU A CA 1
ATOM 641 C C . GLU A 1 91 ? -0.788 14.823 11.486 1.00 77.00 91 GLU A C 1
ATOM 643 O O . GLU A 1 91 ? -0.880 13.957 10.624 1.00 77.00 91 GLU A O 1
ATOM 648 N N . GLY A 1 92 ? -1.848 15.417 12.024 1.00 73.88 92 GLY A N 1
ATOM 649 C CA . GLY A 1 92 ? -3.206 15.106 11.608 1.00 73.88 92 GLY A CA 1
ATOM 650 C C . GLY A 1 92 ? -3.476 15.315 10.115 1.00 73.88 92 GLY A C 1
ATOM 651 O O . GLY A 1 92 ? -2.759 16.046 9.426 1.00 73.88 92 GLY A O 1
ATOM 652 N N . LEU A 1 93 ? -4.585 14.761 9.623 1.00 71.50 93 LEU A N 1
ATOM 653 C CA . LEU A 1 93 ? -5.031 14.853 8.223 1.00 71.50 93 LEU A CA 1
ATOM 654 C C . LEU A 1 93 ? -5.483 16.267 7.783 1.00 71.50 93 LEU A C 1
ATOM 656 O O . LEU A 1 93 ? -6.023 16.455 6.692 1.00 71.50 93 LEU A O 1
ATOM 660 N N . GLY A 1 94 ? -5.258 17.286 8.615 1.00 70.69 94 GLY A N 1
ATOM 661 C CA . GLY A 1 94 ? -5.745 18.647 8.416 1.00 70.69 94 GLY A CA 1
ATOM 662 C C . GLY A 1 94 ? -7.177 18.843 8.931 1.00 70.69 94 GLY A C 1
ATOM 663 O O . GLY A 1 94 ? -7.968 17.912 9.043 1.00 70.69 94 GLY A O 1
ATOM 664 N N . GLN A 1 95 ? -7.530 20.088 9.266 1.00 63.91 95 GLN A N 1
ATOM 665 C CA . GLN A 1 95 ? -8.778 20.432 9.978 1.00 63.91 95 GLN A CA 1
ATOM 666 C C . GLN A 1 95 ? -10.070 20.285 9.149 1.00 63.91 95 GLN A C 1
ATOM 668 O O . GLN A 1 95 ? -11.153 20.574 9.655 1.00 63.91 95 GLN A O 1
ATOM 673 N N . ASP A 1 96 ? -9.979 19.850 7.893 1.00 78.06 96 AS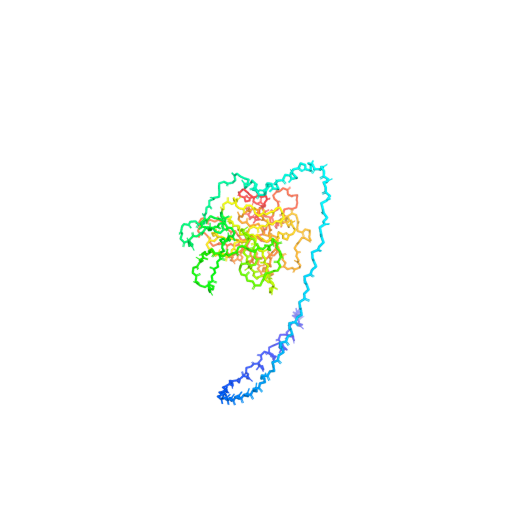P A N 1
ATOM 674 C CA . ASP A 1 96 ? -11.109 19.865 6.959 1.00 78.06 96 ASP A CA 1
ATOM 675 C C . ASP A 1 96 ? -11.889 18.539 6.907 1.00 78.06 96 ASP A C 1
ATOM 677 O O . ASP A 1 96 ? -12.902 18.457 6.211 1.00 78.06 96 ASP A O 1
ATOM 681 N N . ILE A 1 97 ? -11.463 17.510 7.650 1.00 79.44 97 ILE A N 1
ATOM 682 C CA . ILE A 1 97 ? -12.095 16.179 7.612 1.00 79.44 97 ILE A CA 1
ATOM 683 C C . ILE A 1 97 ? -13.248 16.051 8.617 1.00 79.44 97 ILE A C 1
ATOM 685 O O . ILE A 1 97 ? -14.154 15.254 8.400 1.00 79.44 97 ILE A O 1
ATOM 689 N N . GLY A 1 98 ? -13.314 16.877 9.663 1.00 86.94 98 GLY A N 1
ATOM 690 C CA . GLY A 1 98 ? -14.441 16.856 10.598 1.00 86.94 98 GLY A CA 1
ATOM 691 C C . GLY A 1 98 ? -14.074 17.278 12.023 1.00 86.94 98 GLY A C 1
ATOM 692 O O . GLY A 1 98 ? -13.120 18.031 12.211 1.00 86.94 98 GLY A O 1
ATOM 693 N N . PRO A 1 99 ? -14.855 16.856 13.037 1.00 91.25 99 PRO A N 1
ATOM 694 C CA . PRO A 1 99 ? -14.674 17.264 14.428 1.00 91.25 99 PRO A CA 1
ATOM 695 C C . PRO A 1 99 ? -13.484 16.584 15.118 1.00 91.25 99 PRO A C 1
ATOM 697 O O . PRO A 1 99 ? -13.096 17.020 16.199 1.00 91.25 99 PRO A O 1
ATOM 700 N N . CYS A 1 100 ? -12.930 15.526 14.524 1.00 93.19 100 CYS A N 1
ATOM 701 C CA . CYS A 1 100 ? -11.857 14.728 15.100 1.00 93.19 100 CYS A CA 1
ATOM 702 C C . CYS A 1 100 ? -10.847 14.286 14.032 1.00 93.19 100 CYS A C 1
ATOM 704 O O . CYS A 1 100 ? -11.159 14.280 12.836 1.00 93.19 100 CYS A O 1
ATOM 706 N N . ASP A 1 101 ? -9.647 13.908 14.464 1.00 91.06 101 ASP A N 1
ATOM 707 C CA . ASP A 1 101 ? -8.598 13.370 13.605 1.00 91.06 101 ASP A CA 1
ATOM 708 C C . ASP A 1 101 ? -8.510 11.840 13.740 1.00 91.06 101 ASP A C 1
ATOM 710 O O . ASP A 1 101 ? -8.231 11.359 14.839 1.00 91.06 101 ASP A O 1
ATOM 714 N N . PRO A 1 102 ? -8.742 11.066 12.666 1.00 89.12 102 PRO A N 1
ATOM 715 C CA . PRO A 1 102 ? -8.764 9.605 12.720 1.00 89.12 102 PRO A CA 1
ATOM 716 C C . PRO A 1 102 ? -7.369 8.968 12.779 1.00 89.12 102 PRO A C 1
ATOM 718 O O . PRO A 1 102 ? -7.266 7.795 13.118 1.00 89.12 102 PRO A O 1
ATOM 721 N N . ILE A 1 103 ? -6.301 9.704 12.464 1.00 88.12 103 ILE A N 1
ATOM 722 C CA . ILE A 1 103 ? -4.924 9.204 12.587 1.00 88.12 103 ILE A CA 1
ATOM 723 C C . ILE A 1 103 ? -4.406 9.491 13.989 1.00 88.12 103 ILE A C 1
ATOM 725 O O . ILE A 1 103 ? -3.855 8.615 14.640 1.00 88.12 103 ILE A O 1
ATOM 729 N N . CYS A 1 104 ? -4.642 10.704 14.488 1.00 89.44 104 CYS A N 1
ATOM 730 C CA . CYS A 1 104 ? -4.198 11.084 15.828 1.00 89.44 104 CYS A CA 1
ATOM 731 C C . CYS A 1 104 ? -5.163 10.672 16.937 1.00 89.44 104 CYS A C 1
ATOM 733 O O . CYS A 1 104 ? -4.866 10.912 18.102 1.00 89.44 104 CYS A O 1
ATOM 735 N N . GLN A 1 105 ? -6.349 10.167 16.584 1.00 90.19 105 GLN A N 1
ATOM 736 C CA . GLN A 1 105 ? -7.450 9.894 17.513 1.00 90.19 105 GLN A CA 1
ATOM 737 C C . GLN A 1 105 ? -7.738 11.076 18.459 1.00 90.19 105 GLN A C 1
ATOM 739 O O . GLN A 1 105 ? -8.093 10.916 19.622 1.00 90.19 105 GLN A O 1
ATOM 744 N N . THR A 1 106 ? -7.605 12.306 17.947 1.00 91.50 106 THR A N 1
ATOM 745 C CA . THR A 1 106 ? -7.841 13.533 18.725 1.00 91.50 106 THR A CA 1
ATOM 746 C C . THR A 1 106 ? -9.202 14.139 18.406 1.00 91.50 106 THR A C 1
ATOM 748 O O . THR A 1 106 ? -9.697 14.033 17.289 1.00 91.50 106 THR A O 1
ATOM 751 N N . GLY A 1 107 ? -9.805 14.828 19.377 1.00 92.56 107 GLY A N 1
ATOM 752 C CA . GLY A 1 107 ? -11.062 15.570 19.200 1.00 92.56 107 GLY A CA 1
ATOM 753 C C . GLY A 1 107 ? -12.324 14.838 19.665 1.00 92.56 107 GLY A C 1
ATOM 754 O O . GLY A 1 107 ? -13.369 15.478 19.768 1.00 92.56 107 GLY A O 1
ATOM 755 N N . CYS A 1 108 ? -12.228 13.550 20.001 1.00 94.69 108 CYS A N 1
ATOM 756 C CA . CYS A 1 108 ? -13.313 12.782 20.617 1.00 94.69 108 CYS A CA 1
ATOM 757 C C . CYS A 1 108 ? -13.195 12.725 22.146 1.00 94.69 108 CYS A C 1
ATOM 759 O O . CYS A 1 108 ? -12.153 13.077 22.702 1.00 94.69 108 CYS A O 1
ATOM 761 N N . ALA A 1 109 ? -14.285 12.357 22.827 1.00 94.81 109 ALA A N 1
ATOM 762 C CA . ALA A 1 109 ? -14.277 12.165 24.274 1.00 94.81 109 ALA A CA 1
ATOM 763 C C . ALA A 1 109 ? -13.668 10.805 24.663 1.00 94.81 109 ALA A C 1
ATOM 765 O O . ALA A 1 109 ? -13.531 9.911 23.830 1.00 94.81 109 ALA A O 1
ATOM 766 N N . ASP A 1 110 ? -13.339 10.632 25.945 1.00 90.88 110 ASP A N 1
ATOM 767 C CA . ASP A 1 110 ? -12.837 9.357 26.465 1.00 90.88 110 ASP A CA 1
ATOM 768 C C . ASP A 1 110 ? -13.829 8.214 26.176 1.00 90.88 110 ASP A C 1
ATOM 770 O O . ASP A 1 110 ? -15.029 8.330 26.444 1.00 90.88 110 ASP A O 1
ATOM 774 N N . GLY A 1 111 ? -13.320 7.101 25.640 1.00 90.69 111 GLY A N 1
ATOM 775 C CA . GLY A 1 111 ? -14.131 5.951 25.222 1.00 90.69 111 GLY A CA 1
ATOM 776 C C . GLY A 1 111 ? -14.768 6.083 23.832 1.00 90.69 111 GLY A C 1
ATOM 777 O O . GLY A 1 111 ? -15.539 5.208 23.436 1.00 90.69 111 GLY A O 1
ATOM 778 N N . GLU A 1 112 ? -14.458 7.141 23.082 1.00 94.94 112 GLU A N 1
ATOM 779 C CA . GLU A 1 112 ? -14.848 7.301 21.681 1.00 94.94 112 GLU A CA 1
ATOM 780 C C . GLU A 1 112 ? -13.644 7.142 20.740 1.00 94.94 112 GLU A C 1
ATOM 782 O O . GLU A 1 112 ? -12.533 7.565 21.047 1.00 94.94 112 GLU A O 1
ATOM 787 N N . ALA A 1 113 ? -13.884 6.565 19.565 1.00 93.31 113 ALA A N 1
ATOM 788 C CA . ALA A 1 113 ? -12.953 6.519 18.450 1.00 93.31 113 ALA A CA 1
ATOM 789 C C . ALA A 1 113 ? -13.335 7.577 17.410 1.00 93.31 113 ALA A C 1
ATOM 791 O O . ALA A 1 113 ? -14.514 7.759 17.075 1.00 93.31 113 ALA A O 1
ATOM 792 N N . CYS A 1 114 ? -12.328 8.245 16.853 1.00 93.94 114 CYS A N 1
ATOM 793 C CA . CYS A 1 114 ? -12.512 9.048 15.661 1.00 93.94 114 CYS A CA 1
ATOM 794 C C . CYS A 1 114 ? -12.507 8.137 14.436 1.00 93.94 114 CYS A C 1
ATOM 796 O O . CYS A 1 114 ? -11.455 7.656 14.007 1.00 93.94 114 CYS A O 1
ATOM 798 N N . VAL A 1 115 ? -13.683 7.913 13.856 1.00 91.94 115 VAL A N 1
ATOM 799 C CA . VAL A 1 115 ? -13.821 7.092 12.653 1.00 91.94 115 VAL A CA 1
ATOM 800 C C . VAL A 1 115 ? -13.872 7.977 11.416 1.00 91.94 115 VAL A C 1
ATOM 802 O O . VAL A 1 115 ? -14.595 8.975 11.380 1.00 91.94 115 VAL A O 1
ATOM 805 N N . ALA A 1 116 ? -13.117 7.603 10.385 1.00 89.69 116 ALA A N 1
ATOM 806 C CA . ALA A 1 116 ? -13.197 8.216 9.066 1.00 89.69 116 ALA A CA 1
ATOM 807 C C . ALA A 1 116 ? -14.123 7.396 8.167 1.00 89.69 116 ALA A C 1
ATOM 809 O O . ALA A 1 116 ? -13.989 6.178 8.059 1.00 89.69 116 ALA A O 1
ATOM 810 N N . GLY A 1 117 ? -15.052 8.060 7.489 1.00 85.75 117 GLY A N 1
ATOM 811 C CA . GLY A 1 117 ? -15.976 7.398 6.585 1.00 85.75 117 GLY A CA 1
ATOM 812 C C . GLY A 1 117 ? -16.437 8.302 5.456 1.00 85.75 117 GLY A C 1
ATOM 813 O O . GLY A 1 117 ? -16.341 9.528 5.504 1.00 85.75 117 GLY A O 1
ATOM 814 N N . ARG A 1 118 ? -16.970 7.673 4.413 1.00 85.50 118 ARG A N 1
ATOM 815 C CA . ARG A 1 118 ? -17.712 8.350 3.352 1.00 85.50 118 ARG A CA 1
ATOM 816 C C . ARG A 1 118 ? -19.098 7.736 3.262 1.00 85.50 118 ARG A C 1
ATOM 818 O O . ARG A 1 118 ? -19.233 6.517 3.307 1.00 85.50 118 ARG A O 1
ATOM 825 N N . ALA A 1 119 ? -20.119 8.569 3.089 1.00 81.62 119 ALA A N 1
ATOM 826 C CA . ALA A 1 119 ? -21.467 8.079 2.803 1.00 81.62 119 ALA A CA 1
ATOM 827 C C . ALA A 1 119 ? -21.565 7.464 1.390 1.00 81.62 119 ALA A C 1
ATOM 829 O O . ALA A 1 119 ? -22.356 6.552 1.157 1.00 81.62 119 ALA A O 1
ATOM 830 N N . SER A 1 120 ? -20.732 7.935 0.456 1.00 82.88 120 SER A N 1
ATOM 831 C CA . SER A 1 120 ? -20.623 7.456 -0.924 1.00 82.88 120 SER A CA 1
ATOM 832 C C . SER A 1 120 ? -19.195 7.616 -1.446 1.00 82.88 120 SER A C 1
ATOM 834 O O . SER A 1 120 ? -18.454 8.479 -0.984 1.00 82.88 120 SER A O 1
ATOM 836 N N . GLN A 1 121 ? -18.816 6.855 -2.479 1.00 76.44 121 GLN A N 1
ATOM 837 C CA . GLN A 1 121 ? -17.492 6.940 -3.113 1.00 76.44 121 GLN A CA 1
ATOM 838 C C . GLN A 1 121 ? -17.125 8.363 -3.574 1.00 76.44 121 GLN A C 1
ATOM 840 O O . GLN A 1 121 ? -15.945 8.688 -3.637 1.00 76.44 121 GLN A O 1
ATOM 845 N N . ASN A 1 122 ? -18.111 9.219 -3.862 1.00 81.69 122 ASN A N 1
ATOM 846 C CA . ASN A 1 122 ? -17.890 10.593 -4.328 1.00 81.69 122 ASN A CA 1
ATOM 847 C C . ASN A 1 122 ? -18.016 11.666 -3.235 1.00 81.69 122 ASN A C 1
ATOM 849 O O . ASN A 1 122 ? -17.743 12.833 -3.514 1.00 81.69 122 ASN A O 1
ATOM 853 N N . ASP A 1 123 ? -18.450 11.305 -2.028 1.00 84.81 123 ASP A N 1
ATOM 854 C CA . ASP A 1 123 ? -18.586 12.270 -0.938 1.00 84.81 123 ASP A CA 1
ATOM 855 C C . ASP A 1 123 ? -17.218 12.547 -0.311 1.00 84.81 123 ASP A C 1
ATOM 857 O O . ASP A 1 123 ? -16.376 11.650 -0.296 1.00 84.81 123 ASP A O 1
ATOM 861 N N . PRO A 1 124 ? -16.958 13.763 0.201 1.00 85.12 124 PRO A N 1
ATOM 862 C CA . PRO A 1 124 ? -15.724 14.033 0.929 1.00 85.12 124 PRO A CA 1
ATOM 863 C C . PRO A 1 124 ? -15.595 13.089 2.129 1.00 85.12 124 PRO A C 1
ATOM 865 O O . PRO A 1 124 ? -16.599 12.651 2.696 1.00 85.12 124 PRO A O 1
ATOM 868 N N . LEU A 1 125 ? -14.354 12.780 2.514 1.00 84.69 125 LEU A N 1
ATOM 869 C CA . LEU A 1 125 ? -14.109 12.049 3.754 1.00 84.69 125 LEU A CA 1
ATOM 870 C C . LEU A 1 125 ? -14.637 12.893 4.916 1.00 84.69 125 LEU A C 1
ATOM 872 O O . LEU A 1 125 ? -14.333 14.083 4.995 1.00 84.69 125 LEU A O 1
ATOM 876 N N . GLN A 1 126 ? -15.448 12.286 5.774 1.00 90.94 126 GLN A N 1
ATOM 877 C CA . GLN A 1 126 ? -15.920 12.902 7.002 1.00 90.94 126 GLN A CA 1
ATOM 878 C C . GLN A 1 126 ? -15.453 12.070 8.187 1.00 90.94 126 GLN A C 1
ATOM 880 O O . GLN A 1 126 ? -15.498 10.840 8.141 1.00 90.94 126 GLN A O 1
ATOM 885 N N . SER A 1 127 ? -15.013 12.741 9.243 1.00 92.31 127 SER A N 1
ATOM 886 C CA . SER A 1 127 ? -14.762 12.120 10.530 1.00 92.31 127 SER A CA 1
ATOM 887 C C . SER A 1 127 ? -15.938 12.337 11.477 1.00 92.31 127 SER A C 1
ATOM 889 O O . SER A 1 127 ? -16.685 13.314 11.375 1.00 92.31 127 SER A O 1
ATOM 891 N N . GLN A 1 128 ? -16.134 11.397 12.393 1.00 94.31 128 GLN A N 1
ATOM 892 C CA . GLN A 1 128 ? -17.104 11.511 13.476 1.00 94.31 128 GLN A CA 1
ATOM 893 C C . GLN A 1 128 ? -16.616 10.724 14.691 1.00 94.31 128 GLN A C 1
ATOM 895 O O . GLN A 1 128 ? -15.926 9.717 14.547 1.00 94.31 128 GLN A O 1
ATOM 900 N N . CYS A 1 129 ? -17.004 11.177 15.878 1.00 95.94 129 CYS A N 1
ATOM 901 C CA . CYS A 1 129 ? -16.760 10.450 17.115 1.00 95.94 129 CYS A CA 1
ATOM 902 C C . CYS A 1 129 ? -17.874 9.431 17.330 1.00 95.94 129 CYS A C 1
ATOM 904 O O . CYS A 1 129 ? -19.055 9.788 17.303 1.00 95.94 129 CYS A O 1
ATOM 906 N N . LEU A 1 130 ? -17.497 8.170 17.512 1.00 95.31 130 LEU A N 1
ATOM 907 C CA . LEU A 1 130 ? -18.392 7.076 17.879 1.00 95.31 130 LEU A CA 1
ATOM 908 C C . LEU A 1 130 ? -17.825 6.357 19.103 1.00 95.31 130 LEU A C 1
ATOM 910 O O . LEU A 1 130 ? -16.614 6.401 19.289 1.00 95.31 130 LEU A O 1
ATOM 914 N N . PRO A 1 131 ? -18.641 5.654 19.909 1.00 96.56 131 PRO A N 1
ATOM 915 C CA . PRO A 1 131 ? -18.112 4.757 20.933 1.00 96.56 131 PRO A CA 1
ATOM 916 C C . PRO A 1 131 ? -17.070 3.810 20.327 1.00 96.56 131 PRO A C 1
ATOM 918 O O . PRO A 1 131 ? -17.341 3.196 19.294 1.00 96.56 131 PRO A O 1
ATOM 921 N N . ALA A 1 132 ? -15.890 3.730 20.938 1.00 94.88 132 ALA A N 1
ATOM 922 C CA . ALA A 1 132 ? -14.842 2.828 20.486 1.00 94.88 132 ALA A CA 1
ATOM 923 C C . ALA A 1 132 ? -15.270 1.375 20.725 1.00 94.88 132 ALA A C 1
ATOM 925 O O . ALA A 1 132 ? -15.822 1.033 21.776 1.00 94.88 132 ALA A O 1
ATOM 926 N N . GLY A 1 133 ? -15.018 0.524 19.737 1.00 96.12 133 GLY A N 1
ATOM 927 C CA . GLY A 1 133 ? -15.156 -0.916 19.869 1.00 96.12 133 GLY A CA 1
ATOM 928 C C . GLY A 1 133 ? -13.918 -1.539 20.505 1.00 96.12 133 GLY A C 1
ATOM 929 O O . GLY A 1 133 ? -13.085 -0.862 21.103 1.00 96.12 133 GLY A O 1
ATOM 930 N N . THR A 1 134 ? -13.801 -2.855 20.360 1.00 96.50 134 THR A N 1
ATOM 931 C CA . THR A 1 134 ? -12.648 -3.630 20.849 1.00 96.50 134 THR A CA 1
ATOM 932 C C . THR A 1 134 ? -11.963 -4.419 19.737 1.00 96.50 134 THR A C 1
ATOM 934 O O . THR A 1 134 ? -11.115 -5.253 20.033 1.00 96.50 134 THR A O 1
ATOM 937 N N . GLY A 1 135 ? -12.413 -4.266 18.486 1.00 96.31 135 GLY A N 1
ATOM 938 C CA . GLY A 1 135 ? -11.840 -4.976 17.347 1.00 96.31 135 GLY A CA 1
ATOM 939 C C . GLY A 1 135 ? -10.509 -4.361 16.939 1.00 96.31 135 GLY A C 1
ATOM 940 O O . GLY A 1 135 ? -10.453 -3.157 16.691 1.00 96.31 135 GLY A O 1
ATOM 941 N N . VAL A 1 136 ? -9.479 -5.193 16.847 1.00 94.94 136 VAL A N 1
ATOM 942 C CA . VAL A 1 136 ? -8.106 -4.802 16.492 1.00 94.94 136 VAL A CA 1
ATOM 943 C C . VAL A 1 136 ? -7.797 -5.170 15.033 1.00 94.94 136 VAL A C 1
ATOM 945 O O . VAL A 1 136 ? -8.661 -5.700 14.332 1.00 94.94 136 VAL A O 1
ATOM 948 N N . GLN A 1 137 ? -6.573 -4.923 14.551 1.00 94.25 137 GLN A N 1
ATOM 949 C CA . GLN A 1 137 ? -6.134 -5.279 13.189 1.00 94.25 137 GLN A CA 1
ATOM 950 C C . GLN A 1 137 ? -6.594 -6.689 12.753 1.00 94.25 137 GLN A C 1
ATOM 952 O O . GLN A 1 137 ? -6.219 -7.698 13.349 1.00 94.25 137 GLN A O 1
ATOM 957 N N . GLY A 1 138 ? -7.367 -6.762 11.668 1.00 93.88 138 GLY A N 1
ATOM 958 C CA . GLY A 1 138 ? -7.859 -8.001 11.059 1.00 93.88 138 GLY A CA 1
ATOM 959 C C . GLY A 1 138 ? -9.141 -8.581 11.674 1.00 93.88 138 GLY A C 1
ATOM 960 O O . GLY A 1 138 ? -9.752 -9.460 11.058 1.00 93.88 138 GLY A O 1
ATOM 961 N N . ASP A 1 139 ? -9.605 -8.092 12.830 1.00 97.25 139 ASP A N 1
ATOM 962 C CA . ASP A 1 139 ? -10.858 -8.558 13.435 1.00 97.25 139 ASP A CA 1
ATOM 963 C C . ASP A 1 139 ? -12.061 -8.229 12.549 1.00 97.25 139 ASP A C 1
ATOM 965 O O . ASP A 1 139 ? -12.149 -7.158 11.953 1.00 97.25 139 ASP A O 1
ATOM 969 N N . THR A 1 140 ? -13.046 -9.127 12.482 1.00 96.88 140 THR A N 1
ATOM 970 C CA . THR A 1 140 ? -14.274 -8.862 11.722 1.00 96.88 140 THR A CA 1
ATOM 971 C C . THR A 1 140 ? -15.126 -7.796 12.399 1.00 96.88 140 THR A C 1
ATOM 973 O O . THR A 1 140 ? -15.432 -7.915 13.586 1.00 96.88 140 THR A O 1
ATOM 976 N N . CYS A 1 141 ? -15.621 -6.832 11.630 1.00 96.81 141 CYS A N 1
ATOM 977 C CA . CYS A 1 141 ? -16.473 -5.757 12.130 1.00 96.81 141 CYS A CA 1
ATOM 978 C C . CYS A 1 141 ? -17.815 -5.714 11.389 1.00 96.81 141 CYS A C 1
ATOM 980 O O . CYS A 1 141 ? -17.887 -5.903 10.177 1.00 96.81 141 CYS A O 1
ATOM 982 N N . GLY A 1 142 ? -18.902 -5.485 12.132 1.00 94.56 142 GLY A N 1
ATOM 983 C CA . GLY A 1 142 ? -20.246 -5.317 11.560 1.00 94.56 142 GLY A CA 1
ATOM 984 C C . GLY A 1 142 ? -20.601 -3.862 11.243 1.00 94.56 142 GLY A C 1
ATOM 985 O O . GLY A 1 142 ? -21.493 -3.603 10.438 1.00 94.56 142 GLY A O 1
ATOM 986 N N . GLU A 1 143 ? -19.909 -2.917 11.877 1.00 92.94 143 GLU A N 1
ATOM 987 C CA . GLU A 1 143 ? -20.131 -1.479 11.756 1.00 92.94 143 GLU A CA 1
ATOM 988 C C . GLU A 1 143 ? -18.857 -0.701 12.109 1.00 92.94 143 GLU A C 1
ATOM 990 O O . GLU A 1 143 ? -17.918 -1.255 12.680 1.00 92.94 143 GLU A O 1
ATOM 995 N N . GLN A 1 144 ? -18.830 0.594 11.781 1.00 88.00 144 GLN A N 1
ATOM 996 C CA . GLN A 1 144 ? -17.662 1.465 11.982 1.00 88.00 144 GLN A CA 1
ATOM 997 C C . GLN A 1 144 ? -17.209 1.546 13.446 1.00 88.00 144 GLN A C 1
ATOM 999 O O . GLN A 1 144 ? -16.015 1.602 13.699 1.00 88.00 144 GLN A O 1
ATOM 1004 N N . ALA A 1 145 ? -18.150 1.503 14.392 1.00 90.50 145 ALA A N 1
ATOM 1005 C CA . ALA A 1 145 ? -17.878 1.539 15.830 1.00 90.50 145 ALA A CA 1
ATOM 1006 C C . ALA A 1 145 ? -17.413 0.187 16.409 1.00 90.50 145 ALA A C 1
ATOM 1008 O O . ALA A 1 145 ? -17.177 0.079 17.604 1.00 90.50 145 ALA A O 1
ATOM 1009 N N . GLY A 1 146 ? -17.317 -0.870 15.593 1.00 94.69 146 GLY A N 1
ATOM 1010 C CA . GLY A 1 146 ? -16.873 -2.185 16.063 1.00 94.69 146 GLY A CA 1
ATOM 1011 C C . GLY A 1 146 ? -15.371 -2.266 16.356 1.00 94.69 146 GLY A C 1
ATOM 1012 O O . GLY A 1 146 ? -14.942 -3.185 17.051 1.00 94.69 146 GLY A O 1
ATOM 1013 N N . CYS A 1 147 ? -14.592 -1.312 15.848 1.00 96.00 147 CYS A N 1
ATOM 1014 C CA . CYS A 1 147 ? -13.139 -1.293 15.952 1.00 96.00 147 CYS A CA 1
ATOM 1015 C C . CYS A 1 147 ? -12.663 -0.375 17.079 1.00 96.00 147 CYS A C 1
ATOM 1017 O O . CYS A 1 147 ? -13.350 0.584 17.439 1.00 96.00 147 CYS A O 1
ATOM 1019 N N . GLU A 1 148 ? -11.502 -0.689 17.643 1.00 94.69 148 GLU A N 1
ATOM 1020 C CA . GLU A 1 148 ? -10.848 0.142 18.650 1.00 94.69 148 GLU A CA 1
ATOM 1021 C C . GLU A 1 148 ? -10.379 1.493 18.070 1.00 94.69 148 GLU A C 1
ATOM 1023 O O . GLU A 1 148 ? -10.378 1.715 16.854 1.00 94.69 148 GLU A O 1
ATOM 1028 N N . ALA A 1 149 ? -10.015 2.436 18.944 1.00 91.06 149 ALA A N 1
ATOM 1029 C CA . ALA A 1 149 ? -9.509 3.737 18.513 1.00 91.06 149 ALA A CA 1
ATOM 1030 C C . ALA A 1 149 ? -8.235 3.569 17.666 1.00 91.06 149 ALA A C 1
ATOM 1032 O O . ALA A 1 149 ? -7.332 2.831 18.034 1.00 91.06 149 ALA A O 1
ATOM 1033 N N . GLY A 1 150 ? -8.177 4.250 16.519 1.00 88.88 150 GLY A N 1
ATOM 1034 C CA . GLY A 1 150 ? -7.096 4.118 15.530 1.00 88.88 150 GLY A CA 1
ATOM 1035 C C . GLY A 1 150 ? -7.452 3.203 14.355 1.00 88.88 150 GLY A C 1
ATOM 1036 O O . GLY A 1 150 ? -6.805 3.255 13.310 1.00 88.88 150 GLY A O 1
ATOM 1037 N N . PHE A 1 151 ? -8.537 2.434 14.475 1.00 92.56 151 PHE A N 1
ATOM 1038 C CA . PHE A 1 151 ? -8.960 1.459 13.478 1.00 92.56 151 PHE A CA 1
ATOM 1039 C C . PHE A 1 151 ? -10.280 1.866 12.825 1.00 92.56 151 PHE A C 1
ATOM 1041 O O . PHE A 1 151 ? -11.186 2.416 13.452 1.00 92.56 151 PHE A O 1
ATOM 1048 N N . GLY A 1 152 ? -10.408 1.570 11.534 1.00 91.62 152 GLY A N 1
ATOM 1049 C CA . GLY A 1 152 ? -11.659 1.699 10.794 1.00 91.62 152 GLY A CA 1
ATOM 1050 C C . GLY A 1 152 ? -12.164 0.346 10.306 1.00 91.62 152 GLY A C 1
ATOM 1051 O O . GLY A 1 152 ? -11.387 -0.566 10.040 1.00 91.62 152 GLY A O 1
ATOM 1052 N N . CYS A 1 153 ? -13.482 0.219 10.158 1.00 94.69 153 CYS A N 1
ATOM 1053 C CA . CYS A 1 153 ? -14.103 -0.974 9.587 1.00 94.69 153 CYS A CA 1
ATOM 1054 C C . CYS A 1 153 ? -14.152 -0.874 8.055 1.00 94.69 153 CYS A C 1
ATOM 1056 O O . CYS A 1 153 ? -14.986 -0.149 7.502 1.00 94.69 153 CYS A O 1
ATOM 1058 N N . PHE A 1 154 ? -13.278 -1.604 7.361 1.00 91.44 154 PHE A N 1
ATOM 1059 C CA . PHE A 1 154 ? -13.155 -1.582 5.901 1.00 91.44 154 PHE A CA 1
ATOM 1060 C C . PHE A 1 154 ? -13.497 -2.937 5.292 1.00 91.44 154 PHE A C 1
ATOM 1062 O O . PHE A 1 154 ? -13.282 -3.978 5.900 1.00 91.44 154 PHE A O 1
ATOM 1069 N N . THR A 1 155 ? -14.032 -2.940 4.068 1.00 91.31 155 THR A N 1
ATOM 1070 C CA . THR A 1 155 ? -14.331 -4.191 3.355 1.00 91.31 155 THR A CA 1
ATOM 1071 C C . THR A 1 155 ? -13.187 -4.551 2.417 1.00 91.31 155 THR A C 1
ATOM 1073 O O . THR A 1 155 ? -12.984 -3.873 1.411 1.00 91.31 155 THR A O 1
ATOM 1076 N N . VAL A 1 156 ? -12.484 -5.638 2.723 1.00 86.56 156 VAL A N 1
ATOM 1077 C CA . VAL A 1 156 ? -11.397 -6.204 1.918 1.00 86.56 156 VAL A CA 1
ATOM 1078 C C . VAL A 1 156 ? -11.833 -7.587 1.447 1.00 86.56 156 VAL A C 1
ATOM 1080 O O . VAL A 1 156 ? -12.319 -8.394 2.234 1.00 86.56 156 VAL A O 1
ATOM 1083 N N . GLU A 1 157 ? -11.770 -7.830 0.136 1.00 87.75 157 GLU A N 1
ATOM 1084 C CA . GLU A 1 157 ? -12.163 -9.113 -0.481 1.00 87.75 157 GLU A CA 1
ATOM 1085 C C . GLU A 1 157 ? -13.580 -9.613 -0.113 1.00 87.75 157 GLU A C 1
ATOM 1087 O O . GLU A 1 157 ? -13.879 -10.805 -0.133 1.00 87.75 157 GLU A O 1
ATOM 1092 N N . GLY A 1 158 ? -14.494 -8.685 0.191 1.00 91.06 158 GLY A N 1
ATOM 1093 C CA . GLY A 1 158 ? -15.883 -8.995 0.548 1.00 91.06 158 GLY A CA 1
ATOM 1094 C C . GLY A 1 158 ? -16.118 -9.312 2.028 1.00 91.06 158 GLY A C 1
ATOM 1095 O O . GLY A 1 158 ? -17.255 -9.610 2.393 1.00 91.06 158 GLY A O 1
ATOM 1096 N N . ALA A 1 159 ? -15.093 -9.209 2.877 1.00 93.75 159 ALA A N 1
ATOM 1097 C CA . ALA A 1 159 ? -15.212 -9.288 4.329 1.00 93.75 159 ALA A CA 1
ATOM 1098 C C . ALA A 1 159 ? -14.897 -7.930 4.971 1.00 93.75 159 ALA A C 1
ATOM 1100 O O . ALA A 1 159 ? -13.948 -7.257 4.579 1.00 93.75 159 ALA A O 1
ATOM 1101 N N . SER A 1 160 ? -15.699 -7.521 5.954 1.00 95.06 160 SER A N 1
ATOM 1102 C CA . SER A 1 160 ? -15.457 -6.299 6.723 1.00 95.06 160 SER A CA 1
ATOM 1103 C C . SER A 1 160 ? -14.532 -6.595 7.903 1.00 95.06 160 SER A C 1
ATOM 1105 O O . SER A 1 160 ? -14.842 -7.467 8.718 1.00 95.06 160 SER A O 1
ATOM 1107 N N . GLN A 1 161 ? -13.402 -5.895 7.969 1.00 96.06 161 GLN A N 1
ATOM 1108 C CA . GLN A 1 161 ? -12.356 -6.072 8.972 1.00 96.06 161 GLN A CA 1
ATOM 1109 C C . GLN A 1 161 ? -11.903 -4.721 9.537 1.00 96.06 161 GLN A C 1
ATOM 1111 O O . GLN A 1 161 ? -11.951 -3.701 8.843 1.00 96.06 161 GLN A O 1
ATOM 1116 N N . CYS A 1 162 ? -11.469 -4.719 10.792 1.00 96.38 162 CYS A N 1
ATOM 1117 C CA . CYS A 1 162 ? -10.826 -3.583 11.430 1.00 96.38 162 CYS A CA 1
ATOM 1118 C C . CYS A 1 162 ? -9.404 -3.439 10.889 1.00 96.38 162 CYS A C 1
ATOM 1120 O O . CYS A 1 162 ? -8.599 -4.356 11.019 1.00 96.38 162 CYS A O 1
ATOM 1122 N N . LEU A 1 163 ? -9.099 -2.309 10.257 1.00 94.25 163 LEU A N 1
ATOM 1123 C CA . LEU A 1 163 ? -7.759 -1.990 9.766 1.00 94.25 163 LEU A CA 1
ATOM 1124 C C . LEU A 1 163 ? -7.314 -0.655 10.347 1.00 94.25 163 LEU A C 1
ATOM 1126 O O . LEU A 1 163 ? -8.094 0.302 10.372 1.00 94.25 163 LEU A O 1
ATOM 1130 N N . GLU A 1 164 ? -6.065 -0.601 10.783 1.00 92.81 164 GLU A N 1
ATOM 1131 C CA . GLU A 1 164 ? -5.439 0.606 11.302 1.00 92.81 164 GLU A CA 1
ATOM 1132 C C . GLU A 1 164 ? -5.371 1.672 10.208 1.00 92.81 164 GLU A C 1
ATOM 1134 O O . GLU A 1 164 ? -5.074 1.387 9.041 1.00 92.81 164 GLU A O 1
ATOM 1139 N N . ILE A 1 165 ? -5.694 2.909 10.570 1.00 90.69 165 ILE A N 1
ATOM 1140 C CA . ILE A 1 165 ? -5.678 4.044 9.651 1.00 90.69 165 ILE A CA 1
ATOM 1141 C C . ILE A 1 165 ? -4.267 4.633 9.635 1.00 90.69 165 ILE A C 1
ATOM 1143 O O . ILE A 1 165 ? -3.665 4.863 10.677 1.00 90.69 165 ILE A O 1
ATOM 1147 N N . CYS A 1 166 ? -3.741 4.927 8.449 1.00 90.12 166 CYS A N 1
ATOM 1148 C CA . CYS A 1 166 ? -2.370 5.405 8.284 1.00 90.12 166 CYS A CA 1
ATOM 1149 C C . CYS A 1 166 ? -2.268 6.573 7.296 1.00 90.12 166 CYS A C 1
ATOM 1151 O O . CYS A 1 166 ? -3.201 6.858 6.539 1.00 90.12 166 CYS A O 1
ATOM 1153 N N . GLN A 1 167 ? -1.113 7.247 7.280 1.00 86.94 167 GLN A N 1
ATOM 1154 C CA . GLN A 1 167 ? -0.827 8.366 6.378 1.00 86.94 167 GLN A CA 1
ATOM 1155 C C . GLN A 1 167 ? 0.255 7.989 5.351 1.00 86.94 167 GLN A C 1
ATOM 1157 O O . GLN A 1 167 ? 1.440 7.951 5.701 1.00 86.94 167 GLN A O 1
ATOM 1162 N N . PRO A 1 168 ? -0.105 7.761 4.072 1.00 79.75 168 PRO A N 1
ATOM 1163 C CA . PRO A 1 168 ? 0.842 7.307 3.051 1.00 79.75 168 PRO A CA 1
ATOM 1164 C C . PRO A 1 168 ? 1.995 8.286 2.789 1.00 79.75 168 PRO A C 1
ATOM 1166 O O . PRO A 1 168 ? 3.104 7.871 2.467 1.00 79.75 168 PRO A O 1
ATOM 1169 N N . SER 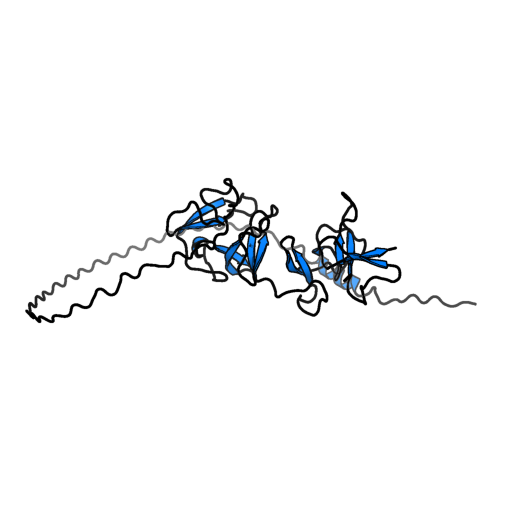A 1 169 ? 1.736 9.592 2.901 1.00 71.31 169 SER A N 1
ATOM 1170 C CA . SER A 1 169 ? 2.663 10.656 2.494 1.00 71.31 169 SER A CA 1
ATOM 1171 C C . SER A 1 169 ? 3.716 11.030 3.541 1.00 71.31 169 SER A C 1
ATOM 1173 O O . SER A 1 169 ? 4.705 11.675 3.196 1.00 71.31 169 SER A O 1
ATOM 1175 N N . GLN A 1 170 ? 3.516 10.649 4.804 1.00 62.59 170 GLN A N 1
ATOM 1176 C CA . GLN A 1 170 ? 4.279 11.191 5.937 1.00 62.59 170 GLN A CA 1
ATOM 1177 C C . GLN A 1 170 ? 5.118 10.145 6.676 1.00 62.59 170 GLN A C 1
ATOM 1179 O O . GLN A 1 170 ? 5.927 10.508 7.523 1.00 62.59 170 GLN A O 1
ATOM 1184 N N . GLY A 1 171 ? 4.953 8.851 6.378 1.00 57.38 171 GLY A N 1
ATOM 1185 C CA . GLY A 1 171 ? 5.705 7.773 7.037 1.00 57.38 171 GLY A CA 1
ATOM 1186 C C . GLY A 1 171 ? 5.547 7.715 8.567 1.00 57.38 171 GLY A C 1
ATOM 1187 O O . GLY A 1 171 ? 6.301 6.996 9.213 1.00 57.38 171 GLY A O 1
ATOM 1188 N N . ALA A 1 172 ? 4.615 8.488 9.144 1.00 46.19 172 ALA A N 1
ATOM 1189 C CA . ALA A 1 172 ? 4.554 8.789 10.576 1.00 46.19 172 ALA A CA 1
ATOM 1190 C C . ALA A 1 172 ? 3.451 8.031 11.331 1.00 46.19 172 ALA A C 1
ATOM 1192 O O . ALA A 1 172 ? 3.603 7.799 12.524 1.00 46.19 172 ALA A O 1
ATOM 1193 N N . ALA A 1 173 ? 2.398 7.573 10.650 1.00 57.16 173 ALA A N 1
ATOM 1194 C CA . ALA A 1 173 ? 1.584 6.458 11.134 1.00 57.16 173 ALA A CA 1
ATOM 1195 C C . ALA A 1 173 ? 2.127 5.201 10.454 1.00 57.16 173 ALA A C 1
ATOM 1197 O O . ALA A 1 173 ? 1.635 4.770 9.407 1.00 57.16 173 ALA A O 1
ATOM 1198 N N . ALA A 1 174 ? 3.274 4.744 10.960 1.00 70.38 174 ALA A N 1
ATOM 1199 C CA . ALA A 1 174 ? 3.897 3.525 10.489 1.00 70.38 174 ALA A CA 1
ATOM 1200 C C . ALA A 1 174 ? 2.960 2.388 10.870 1.00 70.38 174 ALA A C 1
ATOM 1202 O O . ALA A 1 174 ? 2.772 2.116 12.051 1.00 70.38 174 ALA A O 1
ATOM 1203 N N . CYS A 1 175 ? 2.358 1.768 9.860 1.00 85.44 175 CYS A N 1
ATOM 1204 C CA . CYS A 1 175 ? 1.649 0.523 10.066 1.00 85.44 175 CYS A CA 1
ATOM 1205 C C . CYS A 1 175 ? 2.519 -0.452 10.875 1.00 85.44 175 CYS A C 1
ATOM 1207 O O . CYS A 1 175 ? 3.749 -0.398 10.743 1.00 85.44 175 CYS A O 1
ATOM 1209 N N . PRO A 1 176 ? 1.916 -1.345 11.676 1.00 84.50 176 PRO A N 1
ATOM 1210 C CA . PRO A 1 176 ? 2.658 -2.324 12.453 1.00 84.50 176 PRO A CA 1
ATOM 1211 C C . PRO A 1 176 ? 3.609 -3.136 11.569 1.00 84.50 176 PRO A C 1
ATOM 1213 O O . PRO A 1 176 ? 3.405 -3.253 10.357 1.00 84.50 176 PRO A O 1
ATOM 1216 N N . ASP A 1 177 ? 4.645 -3.727 12.167 1.00 81.19 177 ASP A N 1
ATOM 1217 C CA . ASP A 1 177 ? 5.586 -4.577 11.432 1.00 81.19 177 ASP A CA 1
ATOM 1218 C C . ASP A 1 177 ? 4.834 -5.641 10.608 1.00 81.19 177 ASP A C 1
ATOM 1220 O O . ASP A 1 177 ? 3.984 -6.368 11.126 1.00 81.19 177 ASP A O 1
ATOM 1224 N N . GLY A 1 178 ? 5.154 -5.733 9.313 1.00 80.88 178 GLY A N 1
ATOM 1225 C CA . GLY A 1 178 ? 4.465 -6.623 8.368 1.00 80.88 178 GLY A CA 1
ATOM 1226 C C . GLY A 1 178 ? 3.229 -6.019 7.691 1.00 80.88 178 GLY A C 1
ATOM 1227 O O . GLY A 1 178 ? 2.514 -6.732 6.986 1.00 80.88 178 GLY A O 1
ATOM 1228 N N . PHE A 1 179 ? 2.976 -4.721 7.869 1.00 85.81 179 PHE A N 1
ATOM 1229 C CA . PHE A 1 179 ? 1.900 -3.996 7.202 1.00 85.81 179 PHE A CA 1
ATOM 1230 C C . PHE A 1 179 ? 2.442 -2.807 6.400 1.00 85.81 179 PHE A C 1
ATOM 1232 O O . PHE A 1 179 ? 3.462 -2.202 6.725 1.00 85.81 179 PHE A O 1
ATOM 1239 N N . SER A 1 180 ? 1.745 -2.454 5.322 1.00 83.94 180 SER A N 1
ATOM 1240 C CA . SER A 1 180 ? 2.030 -1.272 4.508 1.00 83.94 180 SER A CA 1
ATOM 1241 C C . SER A 1 180 ? 0.810 -0.380 4.421 1.00 83.94 180 SER A C 1
ATOM 1243 O O . SER A 1 180 ? -0.324 -0.848 4.309 1.00 83.94 180 SER A O 1
ATOM 1245 N N . CYS A 1 181 ? 1.065 0.925 4.417 1.00 87.19 181 CYS A N 1
ATOM 1246 C CA . CYS A 1 181 ? 0.008 1.908 4.292 1.00 87.19 181 CYS A CA 1
ATOM 1247 C C . CYS A 1 181 ? -0.492 1.985 2.845 1.00 87.19 181 CYS A C 1
ATOM 1249 O O . CYS A 1 181 ? 0.144 2.599 1.983 1.00 87.19 181 CYS A O 1
ATOM 1251 N N . ALA A 1 182 ? -1.640 1.368 2.568 1.00 85.88 182 ALA A N 1
ATOM 1252 C CA . ALA A 1 182 ? -2.292 1.438 1.269 1.00 85.88 182 ALA A CA 1
ATOM 1253 C C . ALA A 1 182 ? -3.238 2.638 1.214 1.00 85.88 182 ALA A C 1
ATOM 1255 O O . ALA A 1 182 ? -4.256 2.677 1.908 1.00 85.88 182 ALA A O 1
ATOM 1256 N N . ALA A 1 183 ? -2.909 3.617 0.371 1.00 84.75 183 ALA A N 1
ATOM 1257 C CA . ALA A 1 183 ? -3.747 4.790 0.157 1.00 84.75 183 ALA A CA 1
ATOM 1258 C C . ALA A 1 183 ? -5.141 4.396 -0.358 1.00 84.75 183 ALA A C 1
ATOM 1260 O O . ALA A 1 183 ? -5.264 3.642 -1.324 1.00 84.75 183 ALA A O 1
ATOM 1261 N N . GLN A 1 184 ? -6.186 4.938 0.267 1.00 82.25 184 GLN A N 1
ATOM 1262 C CA . GLN A 1 184 ? -7.582 4.680 -0.115 1.00 82.25 184 GLN A CA 1
ATOM 1263 C C . GLN A 1 184 ? -8.175 5.797 -0.986 1.00 82.25 184 GLN A C 1
ATOM 1265 O O . GLN A 1 184 ? -9.197 5.598 -1.644 1.00 82.25 184 GLN A O 1
ATOM 1270 N N . ASP A 1 185 ? -7.538 6.970 -1.024 1.00 71.81 185 ASP A N 1
ATOM 1271 C CA . ASP A 1 185 ? -7.953 8.101 -1.858 1.00 71.81 185 ASP A CA 1
ATOM 1272 C C . ASP A 1 185 ? -6.892 8.453 -2.904 1.00 71.81 185 ASP A C 1
ATOM 1274 O O . ASP A 1 185 ? -5.691 8.289 -2.691 1.00 71.81 185 ASP A O 1
ATOM 1278 N N . GLN A 1 186 ? -7.345 9.000 -4.032 1.00 70.19 186 GLN A N 1
ATOM 1279 C CA . GLN A 1 186 ? -6.492 9.481 -5.121 1.00 70.19 186 GLN A CA 1
ATOM 1280 C C . GLN A 1 186 ? -5.560 10.611 -4.674 1.00 70.19 186 GLN A C 1
ATOM 1282 O O . GLN A 1 186 ? -4.511 10.812 -5.281 1.00 70.19 186 GLN A O 1
ATOM 1287 N N . ASN A 1 187 ? -5.936 11.337 -3.618 1.00 69.44 187 ASN A N 1
ATOM 1288 C CA . ASN A 1 187 ? -5.113 12.394 -3.037 1.00 69.44 187 ASN A CA 1
ATOM 1289 C C . ASN A 1 187 ? -3.989 11.856 -2.137 1.00 69.44 187 ASN A C 1
ATOM 1291 O O . ASN A 1 187 ? -3.114 12.624 -1.762 1.00 69.44 187 ASN A O 1
ATOM 1295 N N . LEU A 1 188 ? -3.974 10.547 -1.832 1.00 67.12 188 LEU A N 1
ATOM 1296 C CA . LEU A 1 188 ? -2.965 9.877 -0.997 1.00 67.12 188 LEU A CA 1
ATOM 1297 C C . LEU A 1 188 ? -2.857 10.424 0.439 1.00 67.12 188 LEU A C 1
ATOM 1299 O O . LEU A 1 188 ? -1.883 10.136 1.133 1.00 67.12 188 LEU A O 1
ATOM 1303 N N . ASP A 1 189 ? -3.851 11.190 0.890 1.00 79.56 189 ASP A N 1
ATOM 1304 C CA . ASP A 1 189 ? -3.814 11.834 2.202 1.00 79.56 189 ASP A CA 1
ATOM 1305 C C . ASP A 1 189 ? -4.081 10.843 3.338 1.00 79.56 189 ASP A C 1
ATOM 1307 O O . ASP A 1 189 ? -3.513 11.000 4.410 1.00 79.56 189 ASP A O 1
ATOM 1311 N N . TYR A 1 190 ? -4.871 9.790 3.102 1.00 85.12 190 TYR A N 1
ATOM 1312 C CA . TYR A 1 190 ? -5.109 8.721 4.074 1.00 85.12 190 TYR A CA 1
ATOM 1313 C C . TYR A 1 190 ? -5.063 7.337 3.420 1.00 85.12 190 TYR A C 1
ATOM 1315 O O . TYR A 1 190 ? -5.354 7.155 2.230 1.00 85.12 190 TYR A O 1
ATOM 1323 N N . GLY A 1 191 ? -4.700 6.349 4.224 1.00 88.81 191 GLY A N 1
ATOM 1324 C CA . GLY A 1 191 ? -4.646 4.950 3.854 1.00 88.81 191 GLY A CA 1
ATOM 1325 C C . GLY A 1 191 ? -5.067 4.050 5.002 1.00 88.81 191 GLY A C 1
ATOM 1326 O O . GLY A 1 191 ? -5.467 4.511 6.071 1.00 88.81 191 GLY A O 1
ATOM 1327 N N . VAL A 1 192 ? -4.978 2.754 4.747 1.00 91.69 192 VAL A N 1
ATOM 1328 C CA . VAL A 1 192 ? -5.189 1.706 5.743 1.00 91.69 192 VAL A CA 1
ATOM 1329 C C . VAL A 1 192 ? -4.008 0.753 5.725 1.00 91.69 192 VAL A C 1
ATOM 1331 O O . VAL A 1 192 ? -3.422 0.497 4.668 1.00 91.69 192 VAL A O 1
ATOM 1334 N N . CYS A 1 193 ? -3.664 0.234 6.892 1.00 91.56 193 CYS A N 1
ATOM 1335 C CA . CYS A 1 193 ? -2.635 -0.770 7.045 1.00 91.56 193 CYS A CA 1
ATOM 1336 C C . CYS A 1 193 ? -3.162 -2.108 6.549 1.00 91.56 193 CYS A C 1
ATOM 1338 O O . CYS A 1 193 ? -4.038 -2.721 7.159 1.00 91.56 193 CYS A O 1
ATOM 1340 N N . ILE A 1 194 ? -2.636 -2.547 5.413 1.00 88.56 194 ILE A N 1
ATOM 1341 C CA . ILE A 1 194 ? -2.870 -3.886 4.879 1.00 88.56 194 ILE A CA 1
ATOM 1342 C C . ILE A 1 194 ? -1.621 -4.720 5.106 1.00 88.56 194 ILE A C 1
ATOM 1344 O O . ILE A 1 194 ? -0.517 -4.172 5.087 1.00 88.56 194 ILE A O 1
ATOM 1348 N N . GLU A 1 195 ? -1.791 -6.022 5.339 1.00 86.00 195 GLU A N 1
ATOM 1349 C CA . GLU A 1 195 ? -0.652 -6.939 5.397 1.00 86.00 195 GLU A CA 1
ATOM 1350 C C . GLU A 1 195 ? 0.175 -6.728 4.132 1.00 86.00 195 GLU A C 1
ATOM 1352 O O . GLU A 1 195 ? -0.371 -6.751 3.024 1.00 86.00 195 GLU A O 1
ATOM 1357 N N . THR A 1 196 ? 1.474 -6.469 4.277 1.00 72.75 196 THR A N 1
ATOM 1358 C CA . THR A 1 196 ? 2.363 -6.553 3.123 1.00 72.75 196 THR A CA 1
ATOM 1359 C C . THR A 1 196 ? 2.338 -8.001 2.677 1.00 72.75 196 THR A C 1
ATOM 1361 O O . THR A 1 196 ? 2.763 -8.856 3.462 1.00 72.75 196 THR A O 1
ATOM 1364 N N . PRO A 1 197 ? 1.866 -8.317 1.456 1.00 63.31 197 PRO A N 1
ATOM 1365 C CA . PRO A 1 197 ? 2.108 -9.630 0.894 1.00 63.31 197 PRO A CA 1
ATOM 1366 C C . PRO A 1 197 ? 3.623 -9.804 0.908 1.00 63.31 197 PRO A C 1
ATOM 1368 O O . PRO A 1 197 ? 4.334 -8.993 0.316 1.00 63.31 197 PRO A O 1
ATOM 1371 N N . SER A 1 198 ? 4.074 -10.774 1.700 1.00 55.97 198 SER A N 1
ATOM 1372 C CA . SER A 1 198 ? 5.465 -11.123 1.989 1.00 55.97 198 SER A CA 1
ATOM 1373 C C . SER A 1 198 ? 6.465 -10.585 0.967 1.00 55.97 198 SER A C 1
ATOM 1375 O O . SER A 1 198 ? 6.463 -11.059 -0.168 1.00 55.97 198 SER A O 1
ATOM 1377 N N . ASP A 1 199 ? 7.292 -9.628 1.400 1.00 64.75 199 ASP A N 1
ATOM 1378 C CA . ASP A 1 199 ? 8.626 -9.286 0.894 1.00 64.75 199 ASP A CA 1
ATOM 1379 C C . ASP A 1 199 ? 8.882 -9.665 -0.566 1.00 64.75 199 ASP A C 1
ATOM 1381 O O . ASP A 1 199 ? 9.808 -10.422 -0.868 1.00 64.75 199 ASP A O 1
ATOM 1385 N N . CYS A 1 200 ? 8.061 -9.169 -1.496 1.00 72.69 200 CYS A N 1
ATOM 1386 C CA . CYS A 1 200 ? 8.443 -9.315 -2.882 1.00 72.69 200 CYS A CA 1
ATOM 1387 C C . CYS A 1 200 ? 9.678 -8.432 -3.090 1.00 72.69 200 CYS A C 1
ATOM 1389 O O . CYS A 1 200 ? 9.649 -7.213 -2.922 1.00 72.69 200 CYS A O 1
ATOM 1391 N N . GLU A 1 201 ? 10.818 -9.062 -3.349 1.00 72.44 201 GLU A N 1
ATOM 1392 C CA . GLU A 1 201 ? 12.023 -8.349 -3.736 1.00 72.44 201 GLU A CA 1
ATOM 1393 C C . GLU A 1 201 ? 11.888 -8.030 -5.224 1.00 72.44 201 GLU A C 1
ATOM 1395 O O . GLU A 1 201 ? 11.628 -8.911 -6.046 1.00 72.44 201 GLU A O 1
ATOM 1400 N N . GLN A 1 202 ? 12.050 -6.755 -5.590 1.00 66.44 202 GLN A N 1
ATOM 1401 C CA . GLN A 1 202 ? 11.920 -6.312 -6.982 1.00 66.44 202 GLN A CA 1
ATOM 1402 C C . GLN A 1 202 ? 12.843 -7.105 -7.923 1.00 66.44 202 GLN A C 1
ATOM 1404 O O . GLN A 1 202 ? 12.527 -7.256 -9.102 1.00 66.44 202 GLN A O 1
ATOM 1409 N N . PHE A 1 203 ? 13.965 -7.622 -7.399 1.00 66.25 203 PHE A N 1
ATOM 1410 C CA . PHE A 1 203 ? 14.942 -8.425 -8.124 1.00 66.25 203 PHE A CA 1
ATOM 1411 C C . PHE A 1 203 ? 15.721 -9.379 -7.197 1.00 66.25 203 PHE A C 1
ATOM 1413 O O . PHE A 1 203 ? 16.344 -8.886 -6.260 1.00 66.25 203 PHE A O 1
ATOM 1420 N N . PRO A 1 204 ? 15.829 -10.692 -7.505 1.00 57.97 204 PRO A N 1
ATOM 1421 C CA . PRO A 1 204 ? 15.143 -11.461 -8.552 1.00 57.97 204 PRO A CA 1
ATOM 1422 C C . PRO A 1 204 ? 13.718 -11.907 -8.140 1.00 57.97 204 PRO A C 1
ATOM 1424 O O . PRO A 1 204 ? 13.469 -12.122 -6.960 1.00 57.97 204 PRO A O 1
ATOM 1427 N N . PRO A 1 205 ? 12.797 -12.122 -9.104 1.00 57.84 205 PRO A N 1
ATOM 1428 C CA . PRO A 1 205 ? 11.398 -12.485 -8.853 1.00 57.84 205 PRO A CA 1
ATOM 1429 C C . PRO A 1 205 ? 11.255 -13.981 -8.533 1.00 57.84 205 PRO A C 1
ATOM 1431 O O . PRO A 1 205 ? 10.491 -14.688 -9.188 1.00 57.84 205 PRO A O 1
ATOM 1434 N N . GLU A 1 206 ? 12.056 -14.520 -7.616 1.00 55.34 206 GLU A N 1
ATOM 1435 C CA . GLU A 1 206 ? 11.871 -15.918 -7.227 1.00 55.34 206 GLU A CA 1
ATOM 1436 C C . GLU A 1 206 ? 10.658 -16.008 -6.284 1.00 55.34 206 GLU A C 1
ATOM 1438 O O . GLU A 1 206 ? 10.757 -15.842 -5.074 1.00 55.34 206 GLU A O 1
ATOM 1443 N N . ASP A 1 207 ? 9.497 -16.235 -6.907 1.00 59.12 207 ASP A N 1
ATOM 1444 C CA . ASP A 1 207 ? 8.276 -16.837 -6.355 1.00 59.12 207 ASP A CA 1
ATOM 1445 C C . ASP A 1 207 ? 7.491 -16.068 -5.274 1.00 59.12 207 ASP A C 1
ATOM 1447 O O . ASP A 1 207 ? 6.631 -16.655 -4.614 1.00 59.12 207 ASP A O 1
ATOM 1451 N N . THR A 1 208 ? 7.719 -14.768 -5.084 1.00 71.56 208 THR A N 1
ATOM 1452 C CA . THR A 1 208 ? 6.957 -13.998 -4.079 1.00 71.56 208 THR A CA 1
ATOM 1453 C C . THR A 1 208 ? 5.594 -13.516 -4.574 1.00 71.56 208 THR A C 1
ATOM 1455 O O . THR A 1 208 ? 4.652 -13.473 -3.786 1.00 71.56 208 THR A O 1
ATOM 1458 N N . CYS A 1 209 ? 5.452 -13.214 -5.869 1.00 81.38 209 CYS A N 1
ATOM 1459 C CA . CYS A 1 209 ? 4.168 -12.838 -6.470 1.00 81.38 209 CYS A CA 1
ATOM 1460 C C . CYS A 1 209 ? 3.521 -14.006 -7.227 1.00 81.38 209 CYS A C 1
ATOM 1462 O O . CYS A 1 209 ? 4.214 -14.881 -7.750 1.00 81.38 209 CYS A O 1
ATOM 1464 N N . GLY A 1 210 ? 2.184 -14.029 -7.281 1.00 80.88 210 GLY A N 1
ATOM 1465 C CA . GLY A 1 210 ? 1.439 -15.071 -7.983 1.00 80.88 210 GLY A CA 1
ATOM 1466 C C . GLY A 1 210 ? 1.615 -15.023 -9.505 1.00 80.88 210 GLY A C 1
ATOM 1467 O O . GLY A 1 210 ? 2.094 -14.043 -10.077 1.00 80.88 210 GLY A O 1
ATOM 1468 N N . ASP A 1 211 ? 1.185 -16.087 -10.191 1.00 84.62 211 ASP A N 1
ATOM 1469 C CA . ASP A 1 211 ? 1.183 -16.138 -11.658 1.00 84.62 211 ASP A CA 1
ATOM 1470 C C . ASP A 1 211 ? 0.439 -14.926 -12.257 1.00 84.62 211 ASP A C 1
ATOM 1472 O O . ASP A 1 211 ? -0.762 -14.749 -12.043 1.00 84.62 211 ASP A O 1
ATOM 1476 N N . GLY A 1 212 ? 1.133 -14.131 -13.079 1.00 86.56 212 GLY A N 1
ATOM 1477 C CA . GLY A 1 212 ? 0.561 -12.935 -13.714 1.00 86.56 212 GLY A CA 1
ATOM 1478 C C . GLY A 1 212 ? 0.686 -11.649 -12.891 1.00 86.56 212 GLY A C 1
ATOM 1479 O O . GLY A 1 212 ? 0.139 -10.620 -13.292 1.00 86.56 212 GLY A O 1
ATOM 1480 N N . GLU A 1 213 ? 1.419 -11.691 -11.781 1.00 87.50 213 GLU A N 1
ATOM 1481 C CA . GLU A 1 213 ? 1.729 -10.539 -10.943 1.00 87.50 213 GLU A CA 1
ATOM 1482 C C . GLU A 1 213 ? 3.225 -10.225 -10.959 1.00 87.50 213 GLU A C 1
ATOM 1484 O O . GLU A 1 213 ? 4.062 -11.090 -11.207 1.00 87.50 213 GLU A O 1
ATOM 1489 N N . ASN A 1 214 ? 3.556 -8.959 -10.724 1.00 84.38 214 ASN A N 1
ATOM 1490 C CA . ASN A 1 214 ? 4.924 -8.488 -10.577 1.00 84.38 214 ASN A CA 1
ATOM 1491 C C . ASN A 1 214 ? 5.035 -7.640 -9.307 1.00 84.38 214 ASN A C 1
ATOM 1493 O O . ASN A 1 214 ? 4.044 -7.104 -8.804 1.00 84.38 214 ASN A O 1
ATOM 1497 N N . CYS A 1 215 ? 6.255 -7.529 -8.804 1.00 85.88 215 CYS A N 1
ATOM 1498 C CA . CYS A 1 215 ? 6.576 -6.794 -7.605 1.00 85.88 215 CYS A CA 1
ATOM 1499 C C . CYS A 1 215 ? 6.869 -5.320 -7.914 1.00 85.88 215 CYS A C 1
ATOM 1501 O O . CYS A 1 215 ? 7.833 -4.982 -8.607 1.00 85.88 215 CYS A O 1
ATOM 1503 N N . TYR A 1 216 ? 6.048 -4.419 -7.382 1.00 81.25 216 TYR A N 1
ATOM 1504 C CA . TYR A 1 216 ? 6.156 -2.981 -7.605 1.00 81.25 216 TYR A CA 1
ATOM 1505 C C . TYR A 1 216 ? 6.532 -2.250 -6.324 1.00 81.25 216 TYR A C 1
ATOM 1507 O O . TYR A 1 216 ? 5.876 -2.411 -5.299 1.00 81.25 216 TYR A O 1
ATOM 1515 N N . GLN A 1 217 ? 7.544 -1.385 -6.402 1.00 78.12 217 GLN A N 1
ATOM 1516 C CA . GLN A 1 217 ? 7.875 -0.480 -5.307 1.00 78.12 217 GLN A CA 1
ATOM 1517 C C . GLN A 1 217 ? 6.794 0.602 -5.182 1.00 78.12 217 GLN A C 1
ATOM 1519 O O . GLN A 1 217 ? 6.468 1.290 -6.154 1.00 78.12 217 GLN A O 1
ATOM 1524 N N . THR A 1 218 ? 6.239 0.766 -3.987 1.00 74.12 218 THR A N 1
ATOM 1525 C CA . THR A 1 218 ? 5.305 1.845 -3.667 1.00 74.12 218 THR A CA 1
ATOM 1526 C C . THR A 1 218 ? 6.073 3.125 -3.343 1.00 74.12 218 THR A C 1
ATOM 1528 O O . THR A 1 218 ? 7.246 3.102 -2.969 1.00 74.12 218 THR A O 1
ATOM 1531 N N . GLN A 1 219 ? 5.412 4.280 -3.455 1.00 67.12 219 GLN A N 1
ATOM 1532 C CA . GLN A 1 219 ? 6.035 5.569 -3.119 1.00 67.12 219 GLN A CA 1
ATOM 1533 C C . GLN A 1 219 ? 6.455 5.667 -1.639 1.00 67.12 219 GLN A C 1
ATOM 1535 O O . GLN A 1 219 ? 7.326 6.468 -1.313 1.00 67.12 219 GLN A O 1
ATOM 1540 N N . GLY A 1 220 ? 5.874 4.833 -0.768 1.00 64.06 220 GLY A N 1
ATOM 1541 C CA . GLY A 1 220 ? 6.213 4.732 0.653 1.00 64.06 220 GLY A CA 1
ATOM 1542 C C . GLY A 1 220 ? 7.393 3.806 0.969 1.00 64.06 220 GLY A C 1
ATOM 1543 O O . GLY A 1 220 ? 7.669 3.579 2.140 1.00 64.06 220 GLY A O 1
ATOM 1544 N N . GLY A 1 221 ? 8.082 3.255 -0.038 1.00 66.50 221 GLY A N 1
ATOM 1545 C CA . GLY A 1 221 ? 9.253 2.393 0.166 1.00 66.50 221 GLY A CA 1
ATOM 1546 C C . GLY A 1 221 ? 8.944 0.918 0.445 1.00 66.50 221 GLY A C 1
ATOM 1547 O O . GLY A 1 221 ? 9.876 0.160 0.694 1.00 66.50 221 GLY A O 1
ATOM 1548 N N . GLY A 1 222 ? 7.676 0.504 0.366 1.00 71.75 222 GLY A N 1
ATOM 1549 C CA . GLY A 1 222 ? 7.275 -0.905 0.400 1.00 71.75 222 GLY A CA 1
ATOM 1550 C C . GLY A 1 222 ? 7.224 -1.527 -0.995 1.00 71.75 222 GLY A C 1
ATOM 1551 O O . GLY A 1 222 ? 7.363 -0.830 -2.003 1.00 71.75 222 GLY A O 1
ATOM 1552 N N . PHE A 1 223 ? 6.966 -2.828 -1.061 1.00 78.12 223 PHE A N 1
ATOM 1553 C CA . PHE A 1 223 ? 6.711 -3.538 -2.309 1.00 78.12 223 PHE A CA 1
ATOM 1554 C C . PHE A 1 223 ? 5.328 -4.189 -2.283 1.00 78.12 223 PHE A C 1
ATOM 1556 O O . PHE A 1 223 ? 4.864 -4.627 -1.233 1.00 78.12 223 PHE A O 1
ATOM 1563 N N . ILE A 1 224 ? 4.652 -4.218 -3.431 1.00 79.12 224 ILE A N 1
ATOM 1564 C CA . ILE A 1 224 ? 3.352 -4.874 -3.594 1.00 79.12 224 ILE A CA 1
ATOM 1565 C C . ILE A 1 224 ? 3.364 -5.774 -4.824 1.00 79.12 224 ILE A C 1
ATOM 1567 O O . ILE A 1 224 ? 3.875 -5.388 -5.877 1.00 79.12 224 ILE A O 1
ATOM 1571 N N . CYS A 1 225 ? 2.747 -6.945 -4.7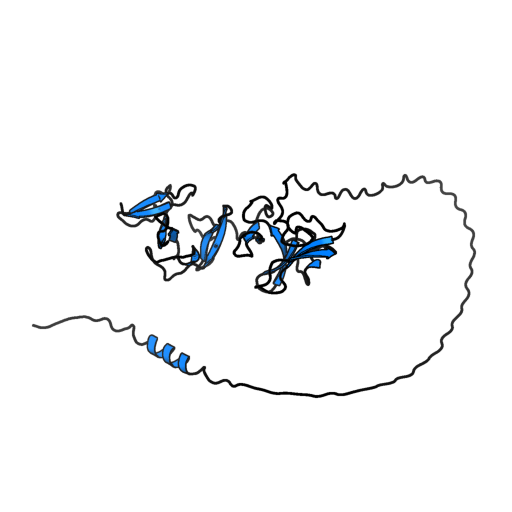14 1.00 85.25 225 CYS A N 1
ATOM 1572 C CA . CYS A 1 225 ? 2.397 -7.744 -5.879 1.00 85.25 225 CYS A CA 1
ATOM 1573 C C . CYS A 1 225 ? 1.159 -7.136 -6.541 1.00 85.25 225 CYS A C 1
ATOM 1575 O O . CYS A 1 225 ? 0.141 -6.912 -5.888 1.00 85.25 225 CYS A O 1
ATOM 1577 N N . ALA A 1 226 ? 1.246 -6.834 -7.833 1.00 84.00 22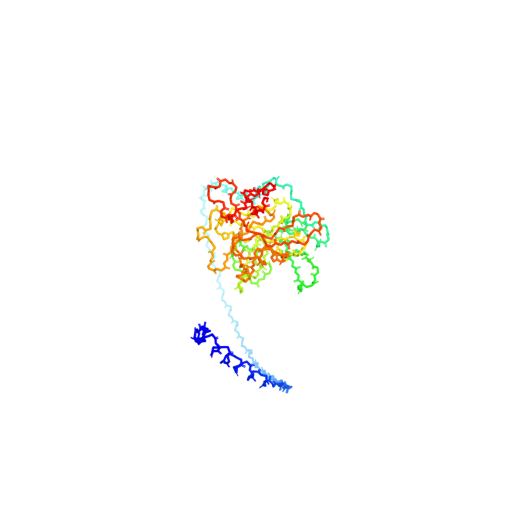6 ALA A N 1
ATOM 1578 C CA . ALA A 1 226 ? 0.090 -6.420 -8.616 1.00 84.00 226 ALA A CA 1
ATOM 1579 C C . ALA A 1 226 ? 0.116 -7.064 -10.002 1.00 84.00 226 ALA A C 1
ATOM 1581 O O . ALA A 1 226 ? 1.178 -7.384 -10.535 1.00 84.00 226 ALA A O 1
ATOM 1582 N N . ALA A 1 227 ? -1.060 -7.235 -10.603 1.00 87.50 227 ALA A N 1
ATOM 1583 C CA . ALA A 1 227 ? -1.172 -7.767 -11.954 1.00 87.50 227 ALA A CA 1
ATOM 1584 C C . ALA A 1 227 ? -0.471 -6.850 -12.970 1.00 87.50 227 ALA A C 1
ATOM 1586 O O . ALA A 1 227 ? -0.694 -5.636 -12.982 1.00 87.50 227 ALA A O 1
ATOM 1587 N N . PHE A 1 228 ? 0.333 -7.444 -13.849 1.00 92.25 228 PHE A N 1
ATOM 1588 C CA . PHE A 1 228 ? 0.991 -6.735 -14.945 1.00 92.25 228 PHE A CA 1
ATOM 1589 C C . PHE A 1 228 ? 0.221 -6.904 -16.262 1.00 92.25 228 PHE A C 1
ATOM 1591 O O . PHE A 1 228 ? -0.572 -7.832 -16.455 1.00 92.25 228 PHE A O 1
ATOM 1598 N N . ASN A 1 229 ? 0.480 -6.027 -17.227 1.00 94.62 229 ASN A N 1
ATOM 1599 C CA . ASN A 1 229 ? -0.083 -6.142 -18.564 1.00 94.62 229 ASN A CA 1
ATOM 1600 C C . ASN A 1 229 ? 0.770 -7.074 -19.435 1.00 94.62 229 ASN A C 1
ATOM 1602 O O . ASN A 1 229 ? 1.702 -6.645 -20.113 1.00 94.62 229 ASN A O 1
ATOM 1606 N N . ALA A 1 230 ? 0.394 -8.352 -19.500 1.00 95.38 230 ALA A N 1
ATOM 1607 C CA . ALA A 1 230 ? 1.107 -9.364 -20.288 1.00 95.38 230 ALA A CA 1
ATOM 1608 C C . ALA A 1 230 ? 1.200 -9.070 -21.802 1.00 95.38 230 ALA A C 1
ATOM 1610 O O . ALA A 1 230 ? 1.955 -9.733 -22.516 1.00 95.38 230 ALA A O 1
ATOM 1611 N N . SER A 1 231 ? 0.420 -8.109 -22.314 1.00 96.00 231 SER A N 1
ATOM 1612 C CA . SER A 1 231 ? 0.459 -7.690 -23.720 1.00 96.00 231 SER A CA 1
ATOM 1613 C C . SER A 1 231 ? 1.363 -6.488 -23.993 1.00 96.00 231 SER A C 1
ATOM 1615 O O . SER A 1 231 ? 1.653 -6.222 -25.160 1.00 96.00 231 SER A O 1
ATOM 1617 N N . ALA A 1 232 ? 1.813 -5.788 -22.950 1.00 96.69 232 ALA A N 1
ATOM 1618 C CA . ALA A 1 232 ? 2.702 -4.648 -23.092 1.00 96.69 232 ALA A CA 1
ATOM 1619 C C . ALA A 1 232 ? 4.106 -5.081 -23.533 1.00 96.69 232 ALA A C 1
ATOM 1621 O O . ALA A 1 232 ? 4.540 -6.219 -23.344 1.00 96.69 232 ALA A O 1
ATOM 1622 N N . SER A 1 233 ? 4.820 -4.170 -24.170 1.00 95.94 233 SER A N 1
ATOM 1623 C CA . SER A 1 233 ? 6.186 -4.340 -24.646 1.00 95.94 233 SER A CA 1
ATOM 1624 C C . SER A 1 233 ? 7.013 -3.099 -24.322 1.00 95.94 233 SER A C 1
ATOM 1626 O O . SER A 1 233 ? 6.480 -2.008 -24.117 1.00 95.94 233 SER A O 1
ATOM 1628 N N . ALA A 1 234 ? 8.339 -3.247 -24.318 1.00 94.31 234 ALA A N 1
ATOM 1629 C CA . ALA A 1 234 ? 9.233 -2.111 -24.139 1.00 94.31 234 ALA A CA 1
ATOM 1630 C C . ALA A 1 234 ? 8.962 -1.037 -25.213 1.00 94.31 234 ALA A C 1
ATOM 1632 O O . ALA A 1 234 ? 8.900 -1.335 -26.409 1.00 94.31 234 ALA A O 1
ATOM 1633 N N . GLY A 1 235 ? 8.791 0.209 -24.772 1.00 94.25 235 GLY A N 1
ATOM 1634 C CA . GLY A 1 235 ? 8.411 1.361 -25.586 1.00 94.25 235 GLY A CA 1
ATOM 1635 C C . GLY A 1 235 ? 6.910 1.665 -25.627 1.00 94.25 235 GLY A C 1
ATOM 1636 O O . GLY A 1 235 ? 6.549 2.759 -26.066 1.00 94.25 235 GLY A O 1
ATOM 1637 N N . ASP A 1 236 ? 6.042 0.764 -25.154 1.00 97.19 236 ASP A N 1
ATOM 1638 C CA . ASP A 1 236 ? 4.610 1.052 -25.046 1.00 97.19 236 ASP A CA 1
ATOM 1639 C C . ASP A 1 236 ? 4.359 2.175 -24.040 1.00 97.19 236 ASP A C 1
ATOM 1641 O O . ASP A 1 236 ? 5.065 2.316 -23.043 1.00 97.19 236 ASP A O 1
ATOM 1645 N N . ALA A 1 237 ? 3.350 2.999 -24.314 1.00 96.25 237 ALA A N 1
ATOM 1646 C CA . ALA A 1 237 ? 2.937 4.057 -23.407 1.00 96.25 237 ALA A CA 1
ATOM 1647 C C . ALA A 1 237 ? 2.358 3.478 -22.115 1.00 96.25 237 ALA A C 1
ATOM 1649 O O . ALA A 1 237 ? 1.552 2.552 -22.163 1.00 96.25 237 ALA A O 1
ATOM 1650 N N . CYS A 1 238 ? 2.694 4.095 -20.988 1.00 96.38 238 CYS A N 1
ATOM 1651 C CA . CYS A 1 238 ? 2.173 3.709 -19.685 1.00 96.38 238 CYS A CA 1
ATOM 1652 C C . CYS A 1 238 ? 1.806 4.941 -18.854 1.00 96.38 238 CYS A C 1
ATOM 1654 O O . CYS A 1 238 ? 2.324 6.043 -19.053 1.00 96.38 238 CYS A O 1
ATOM 1656 N N . SER A 1 239 ? 0.871 4.739 -17.939 1.00 93.06 239 SER A N 1
ATOM 1657 C CA . SER A 1 239 ? 0.383 5.711 -16.964 1.00 93.06 239 SER A CA 1
ATOM 1658 C C . SER A 1 239 ? 0.528 5.206 -15.529 1.00 93.06 239 SER A C 1
ATOM 1660 O O . SER A 1 239 ? 0.667 6.016 -14.615 1.00 93.06 239 SER A O 1
ATOM 1662 N N . SER A 1 240 ? 0.571 3.886 -15.342 1.00 87.75 240 SER A N 1
ATOM 1663 C CA . SER A 1 240 ? 0.876 3.212 -14.084 1.00 87.75 240 SER A CA 1
ATOM 1664 C C . SER A 1 240 ? 1.950 2.129 -14.283 1.00 87.75 240 SER A C 1
ATOM 1666 O O . SER A 1 240 ? 2.194 1.684 -15.407 1.00 87.75 240 SER A O 1
ATOM 1668 N N . PRO A 1 241 ? 2.582 1.647 -13.199 1.00 86.56 241 PRO A N 1
ATOM 1669 C CA . PRO A 1 241 ? 3.478 0.491 -13.264 1.00 86.56 241 PRO A CA 1
ATOM 1670 C C . PRO A 1 241 ? 2.811 -0.795 -13.791 1.0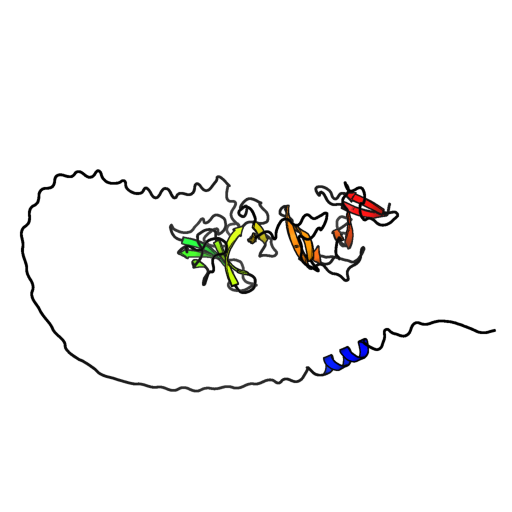0 86.56 241 PRO A C 1
ATOM 1672 O O . PRO A 1 241 ? 3.463 -1.586 -14.469 1.00 86.56 241 PRO A O 1
ATOM 1675 N N . THR A 1 242 ? 1.511 -0.979 -13.538 1.00 89.12 242 THR A N 1
ATOM 1676 C CA . THR A 1 242 ? 0.731 -2.153 -13.975 1.00 89.12 242 THR A CA 1
ATOM 1677 C C . THR A 1 242 ? 0.402 -2.154 -15.471 1.00 89.12 242 THR A C 1
ATOM 1679 O O . THR A 1 242 ? 0.018 -3.188 -16.014 1.00 89.12 242 THR A O 1
ATOM 1682 N N . ASP A 1 243 ? 0.593 -1.027 -16.167 1.00 95.19 243 ASP A N 1
ATOM 1683 C CA . ASP A 1 243 ? 0.414 -0.939 -17.623 1.00 95.19 243 ASP A CA 1
ATOM 1684 C C . ASP A 1 243 ? 1.512 -1.676 -18.405 1.00 95.19 243 ASP A C 1
ATOM 1686 O O . ASP A 1 243 ? 1.348 -1.914 -19.604 1.00 95.19 243 ASP A O 1
ATOM 1690 N N . CYS A 1 244 ? 2.620 -2.025 -17.746 1.00 95.19 244 CYS A N 1
ATOM 1691 C CA . CYS A 1 244 ? 3.784 -2.667 -18.346 1.00 95.19 244 CYS A CA 1
ATOM 1692 C C . CYS A 1 244 ? 3.798 -4.182 -18.140 1.00 95.19 244 CYS A C 1
ATOM 1694 O O . CYS A 1 244 ? 3.047 -4.708 -17.322 1.00 95.19 244 CYS A O 1
ATOM 1696 N N . ASN A 1 245 ? 4.621 -4.888 -18.922 1.00 94.44 245 ASN A N 1
ATOM 1697 C CA . ASN A 1 245 ? 4.739 -6.343 -18.832 1.00 94.44 245 ASN A CA 1
ATOM 1698 C C . ASN A 1 245 ? 5.537 -6.761 -17.588 1.00 94.44 245 ASN A C 1
ATOM 1700 O O . ASN A 1 245 ? 6.074 -5.924 -16.857 1.00 94.44 245 ASN A O 1
ATOM 1704 N N . ASP A 1 246 ? 5.649 -8.067 -17.382 1.00 90.56 246 ASP A N 1
ATOM 1705 C CA . ASP A 1 246 ? 6.596 -8.648 -16.447 1.00 90.56 246 ASP A CA 1
ATOM 1706 C C . ASP A 1 246 ? 8.006 -8.088 -16.686 1.00 90.56 246 ASP A C 1
ATOM 1708 O O . ASP A 1 246 ? 8.432 -7.879 -17.829 1.00 90.56 246 ASP A O 1
ATOM 1712 N N . LEU A 1 247 ? 8.711 -7.811 -15.588 1.00 88.62 247 LEU A N 1
ATOM 1713 C CA . LEU A 1 247 ? 10.049 -7.214 -15.571 1.00 88.62 247 LEU A CA 1
ATOM 1714 C C . LEU A 1 247 ? 10.167 -5.877 -16.321 1.00 88.62 247 LEU A C 1
ATOM 1716 O O . LEU A 1 247 ? 11.251 -5.525 -16.794 1.00 88.62 247 LEU A O 1
ATOM 1720 N N . GLN A 1 248 ? 9.083 -5.108 -16.428 1.00 92.38 248 GLN A N 1
ATOM 1721 C CA . GLN A 1 248 ? 9.110 -3.762 -16.993 1.00 92.38 248 GLN A CA 1
ATOM 1722 C C . GLN A 1 248 ? 8.668 -2.705 -15.981 1.00 92.38 248 GLN A C 1
ATOM 1724 O O . GLN A 1 248 ? 7.775 -2.918 -15.165 1.00 92.38 248 GLN A O 1
ATOM 1729 N N . LEU A 1 249 ? 9.290 -1.531 -16.071 1.00 91.94 249 LEU A N 1
ATOM 1730 C CA . LEU A 1 249 ? 8.971 -0.346 -15.282 1.00 91.94 249 LEU A CA 1
ATOM 1731 C C . LEU A 1 249 ? 8.368 0.730 -16.180 1.00 91.94 249 LEU A C 1
ATOM 1733 O O . LEU A 1 249 ? 8.875 1.002 -17.271 1.00 91.94 249 LEU A O 1
ATOM 1737 N N . CYS A 1 250 ? 7.320 1.389 -15.691 1.00 93.56 250 CYS A N 1
ATOM 1738 C CA . CYS A 1 250 ? 6.788 2.583 -16.330 1.00 93.56 250 CYS A CA 1
ATOM 1739 C C . CYS A 1 250 ? 7.654 3.795 -15.966 1.00 93.56 250 CYS A C 1
ATOM 1741 O O . CYS A 1 250 ? 7.583 4.297 -14.845 1.00 93.56 250 CYS A O 1
ATOM 1743 N N . VAL A 1 251 ? 8.482 4.271 -16.899 1.00 92.81 251 VAL A N 1
ATOM 1744 C CA . VAL A 1 251 ? 9.424 5.374 -16.645 1.00 92.81 251 VAL A CA 1
ATOM 1745 C C . VAL A 1 251 ? 9.259 6.516 -17.641 1.00 92.81 251 VAL A C 1
ATOM 1747 O O . VAL A 1 251 ? 9.014 6.309 -18.831 1.00 92.81 251 VAL A O 1
ATOM 1750 N N . SER A 1 252 ? 9.432 7.750 -17.159 1.00 91.38 252 SER A N 1
ATOM 1751 C CA . SER A 1 252 ? 9.507 8.946 -18.003 1.00 91.38 252 SER A CA 1
ATOM 1752 C C . SER A 1 252 ? 10.960 9.402 -18.137 1.00 91.38 252 SER A C 1
ATOM 1754 O O . SER A 1 252 ? 11.637 9.673 -17.149 1.00 91.38 252 SER A O 1
ATOM 1756 N N . THR A 1 253 ? 11.453 9.486 -19.373 1.00 80.88 253 THR A N 1
ATOM 1757 C CA . THR A 1 253 ? 12.860 9.801 -19.687 1.00 80.88 253 THR A CA 1
ATOM 1758 C C . THR A 1 253 ? 13.150 11.301 -19.798 1.00 80.88 253 THR A C 1
ATOM 1760 O O . THR A 1 253 ? 14.297 11.703 -19.987 1.00 80.88 253 THR A O 1
ATOM 1763 N N . SER A 1 254 ? 12.136 12.164 -19.688 1.00 82.62 254 SER A N 1
ATOM 1764 C CA . SER A 1 254 ? 12.299 13.622 -19.767 1.00 82.62 254 SER A CA 1
ATOM 1765 C C . SER A 1 254 ? 11.229 14.341 -18.952 1.00 82.62 254 SER A C 1
ATOM 1767 O O . SER A 1 254 ? 10.104 13.864 -18.848 1.00 82.62 254 SER A O 1
ATOM 1769 N N . GLN A 1 255 ? 11.556 15.509 -18.385 1.00 81.06 255 GLN A N 1
ATOM 1770 C CA . GLN A 1 255 ? 10.576 16.347 -17.685 1.00 81.06 255 GLN A CA 1
ATOM 1771 C C . GLN A 1 255 ? 9.438 16.731 -18.647 1.00 81.06 255 GLN A C 1
ATOM 1773 O O . GLN A 1 255 ? 9.609 17.594 -19.507 1.00 81.06 255 GLN A O 1
ATOM 1778 N N . GLY A 1 256 ? 8.289 16.062 -18.513 1.00 82.50 256 GLY A N 1
ATOM 1779 C CA . GLY A 1 256 ? 7.114 16.239 -19.374 1.00 82.50 256 GLY A CA 1
ATOM 1780 C C . GLY A 1 256 ? 7.003 15.262 -20.553 1.00 82.50 256 GLY A C 1
ATOM 1781 O O . GLY A 1 256 ? 6.099 15.416 -21.372 1.00 82.50 256 GLY A O 1
ATOM 1782 N N . GLY A 1 257 ? 7.891 14.269 -20.657 1.00 88.12 257 GLY A N 1
ATOM 1783 C CA . GLY A 1 257 ? 7.770 13.181 -21.626 1.00 88.12 257 GLY A CA 1
ATOM 1784 C C . GLY A 1 257 ? 6.698 12.169 -21.220 1.00 88.12 257 GLY A C 1
ATOM 1785 O O . GLY A 1 257 ? 6.509 11.894 -20.033 1.00 88.12 257 GLY A O 1
ATOM 1786 N N . GLN A 1 258 ? 6.014 11.596 -22.212 1.00 93.75 258 GLN A N 1
ATOM 1787 C CA . GLN A 1 258 ? 5.111 10.464 -22.002 1.00 93.75 258 GLN A CA 1
ATOM 1788 C C . GLN A 1 258 ? 5.905 9.290 -21.417 1.00 93.75 258 GLN A C 1
ATOM 1790 O O . GLN A 1 258 ? 6.957 8.936 -21.954 1.00 93.75 258 GLN A O 1
ATOM 1795 N N . ALA A 1 259 ? 5.428 8.725 -20.306 1.00 95.19 259 ALA A N 1
ATOM 1796 C CA . ALA A 1 259 ? 6.059 7.557 -19.711 1.00 95.19 259 ALA A CA 1
ATOM 1797 C C . ALA A 1 259 ? 5.875 6.338 -20.624 1.00 95.19 259 ALA A C 1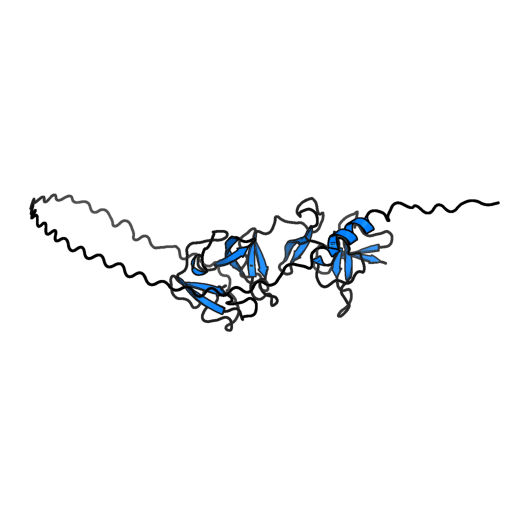
ATOM 1799 O O . ALA A 1 259 ? 4.858 6.196 -21.311 1.00 95.19 259 ALA A O 1
ATOM 1800 N N . THR A 1 260 ? 6.894 5.485 -20.655 1.00 96.50 260 THR A N 1
ATOM 1801 C CA . THR A 1 260 ? 6.906 4.265 -21.465 1.00 96.50 260 THR A CA 1
ATOM 1802 C C . THR A 1 260 ? 7.416 3.090 -20.652 1.00 96.50 260 THR A C 1
ATOM 1804 O O . THR A 1 260 ? 8.227 3.275 -19.742 1.00 96.50 260 THR A O 1
ATOM 1807 N N . CYS A 1 261 ? 6.962 1.893 -20.998 1.00 96.31 261 CYS A N 1
ATOM 1808 C CA . CYS A 1 261 ? 7.460 0.656 -20.425 1.00 96.31 261 CYS A CA 1
ATOM 1809 C C . CYS A 1 261 ? 8.907 0.430 -20.851 1.00 96.31 261 CYS A C 1
ATOM 1811 O O . CYS A 1 261 ? 9.223 0.473 -22.039 1.00 96.31 261 CYS A O 1
ATOM 1813 N N . GLN A 1 262 ? 9.794 0.198 -19.892 1.00 95.38 262 GLN A N 1
ATOM 1814 C CA . GLN A 1 262 ? 11.199 -0.124 -20.132 1.00 95.38 262 GLN A CA 1
ATOM 1815 C C . GLN A 1 262 ? 11.558 -1.395 -19.381 1.00 95.38 262 GLN A C 1
ATOM 1817 O O . GLN A 1 262 ? 11.074 -1.603 -18.271 1.00 95.38 262 GLN A O 1
ATOM 1822 N N . ASN A 1 263 ? 12.411 -2.236 -19.968 1.00 93.94 263 ASN A N 1
ATOM 1823 C CA . ASN A 1 263 ? 12.891 -3.433 -19.283 1.00 93.94 263 ASN A CA 1
ATOM 1824 C C . ASN A 1 263 ? 13.676 -3.015 -18.038 1.00 93.94 263 ASN A C 1
ATOM 1826 O O . ASN A 1 263 ? 14.590 -2.189 -18.116 1.00 93.94 263 ASN A O 1
ATOM 1830 N N . ALA A 1 264 ? 13.286 -3.567 -16.899 1.00 92.12 264 ALA A N 1
ATOM 1831 C CA . ALA A 1 264 ? 13.954 -3.360 -15.635 1.00 92.12 264 ALA A CA 1
ATOM 1832 C C . ALA A 1 264 ? 15.210 -4.235 -15.559 1.00 92.12 264 ALA A C 1
ATOM 1834 O O . ALA A 1 264 ? 15.253 -5.346 -16.091 1.00 92.12 264 ALA A O 1
ATOM 1835 N N . CYS A 1 265 ? 16.240 -3.719 -14.902 1.00 92.75 265 CYS A N 1
ATOM 1836 C CA . CYS A 1 265 ? 17.525 -4.385 -14.770 1.00 92.75 265 CYS A CA 1
ATOM 1837 C C . CYS A 1 265 ? 18.118 -4.159 -13.384 1.00 92.75 265 CYS A C 1
ATOM 1839 O O . CYS A 1 265 ? 17.926 -3.106 -12.782 1.00 92.75 265 CYS A O 1
ATOM 1841 N N . ASP A 1 266 ? 18.891 -5.128 -12.904 1.00 90.56 266 ASP A N 1
ATOM 1842 C CA . ASP A 1 266 ? 19.724 -4.960 -11.717 1.00 90.56 266 ASP A CA 1
ATOM 1843 C C . ASP A 1 266 ? 21.101 -4.418 -12.163 1.00 90.56 266 ASP A C 1
ATOM 1845 O O . ASP A 1 266 ? 21.826 -5.107 -12.891 1.00 90.56 266 ASP A O 1
ATOM 1849 N N . PRO A 1 267 ? 21.481 -3.183 -11.774 1.00 87.75 267 PRO A N 1
ATOM 1850 C CA . PRO A 1 267 ? 22.754 -2.579 -12.163 1.00 87.75 267 PRO A CA 1
ATOM 1851 C C . PRO A 1 267 ? 23.967 -3.248 -11.498 1.00 87.75 267 PRO A C 1
ATOM 1853 O O . PRO A 1 267 ? 25.102 -3.018 -11.922 1.00 87.75 267 PRO A O 1
ATOM 1856 N N . THR A 1 268 ? 23.747 -4.050 -10.455 1.00 87.56 268 THR A N 1
ATOM 1857 C CA . THR A 1 268 ? 24.776 -4.793 -9.720 1.00 87.56 268 THR A CA 1
ATOM 1858 C C . THR A 1 268 ? 24.925 -6.232 -10.214 1.00 87.56 268 THR A C 1
ATOM 1860 O O . THR A 1 268 ? 25.993 -6.833 -10.045 1.00 87.56 268 THR A O 1
ATOM 1863 N N . ALA A 1 269 ? 23.897 -6.773 -10.876 1.00 85.19 269 ALA A N 1
ATOM 1864 C CA . ALA A 1 269 ? 23.924 -8.113 -11.436 1.00 85.19 269 ALA A CA 1
ATOM 1865 C C . ALA A 1 269 ? 24.898 -8.226 -12.615 1.00 85.19 269 ALA A C 1
ATOM 1867 O O . ALA A 1 269 ? 25.042 -7.343 -13.461 1.00 85.19 269 ALA A O 1
ATOM 1868 N N . THR A 1 270 ? 25.548 -9.387 -12.703 1.00 80.75 270 THR A N 1
ATOM 1869 C CA . THR A 1 270 ? 26.385 -9.741 -13.864 1.00 80.75 270 THR A CA 1
ATOM 1870 C C . THR A 1 270 ? 25.560 -10.043 -15.115 1.00 80.75 270 THR A C 1
ATOM 1872 O O . THR A 1 270 ? 26.061 -9.865 -16.223 1.00 80.75 270 THR A O 1
ATOM 1875 N N . ASP A 1 271 ? 24.304 -10.454 -14.933 1.00 81.75 271 ASP A N 1
ATOM 1876 C CA . ASP A 1 271 ? 23.287 -10.565 -15.973 1.00 81.75 271 ASP A CA 1
ATOM 1877 C C . ASP A 1 271 ? 22.223 -9.494 -15.717 1.00 81.75 271 ASP A C 1
ATOM 1879 O O . ASP A 1 271 ? 21.306 -9.674 -14.916 1.00 81.75 271 ASP A O 1
ATOM 1883 N N . ASN A 1 272 ? 22.391 -8.342 -16.363 1.00 79.38 272 ASN A N 1
ATOM 1884 C CA . ASN A 1 272 ? 21.505 -7.196 -16.187 1.00 79.38 272 ASN A CA 1
ATOM 1885 C C . ASN A 1 272 ? 20.195 -7.329 -16.983 1.00 79.38 272 ASN A C 1
ATOM 1887 O O . ASN A 1 272 ? 19.417 -6.383 -17.001 1.00 79.38 272 ASN A O 1
ATOM 1891 N N . ARG A 1 273 ? 19.947 -8.472 -17.646 1.00 86.06 273 ARG A N 1
ATOM 1892 C CA . ARG A 1 273 ? 18.735 -8.765 -18.434 1.00 86.06 273 ARG A CA 1
ATOM 1893 C C . ARG A 1 273 ? 18.455 -7.805 -19.598 1.00 86.06 273 ARG A C 1
ATOM 1895 O O . ARG A 1 273 ? 17.413 -7.920 -20.244 1.00 86.06 273 ARG A O 1
ATOM 1902 N N . CYS A 1 274 ? 19.368 -6.885 -19.899 1.00 92.56 274 CYS A N 1
ATOM 1903 C CA . CYS A 1 274 ? 19.233 -5.983 -21.031 1.00 92.56 274 CYS A CA 1
ATOM 1904 C C . CYS A 1 274 ? 19.567 -6.696 -22.342 1.00 92.56 274 CYS A C 1
ATOM 1906 O O . CYS A 1 274 ? 20.376 -7.627 -22.372 1.00 92.56 274 CYS A O 1
ATOM 1908 N N . ALA A 1 275 ? 18.940 -6.268 -23.440 1.00 91.56 275 ALA A N 1
ATOM 1909 C CA . ALA A 1 275 ? 19.211 -6.858 -24.742 1.00 91.56 275 ALA A CA 1
ATOM 1910 C C . ALA A 1 275 ? 20.627 -6.502 -25.233 1.00 91.56 275 ALA A C 1
ATOM 1912 O O . ALA A 1 275 ? 21.252 -5.539 -24.782 1.00 91.56 275 ALA A O 1
ATOM 1913 N N . ASP A 1 276 ? 21.138 -7.265 -26.203 1.00 92.06 276 ASP A N 1
ATOM 1914 C CA . ASP A 1 276 ? 22.434 -6.983 -26.825 1.00 92.06 276 ASP A CA 1
ATOM 1915 C C . ASP A 1 276 ? 22.487 -5.540 -27.366 1.00 92.06 276 ASP A C 1
ATOM 1917 O O . ASP A 1 276 ? 21.707 -5.156 -28.239 1.00 92.06 276 ASP A O 1
ATOM 1921 N N . GLY A 1 277 ? 23.453 -4.754 -26.881 1.00 91.12 277 GLY A N 1
ATOM 1922 C CA . GLY A 1 277 ? 23.622 -3.343 -27.255 1.00 91.12 277 GLY A CA 1
ATOM 1923 C C . GLY A 1 277 ? 22.950 -2.341 -26.310 1.00 91.12 277 GLY A C 1
ATOM 1924 O O . GLY A 1 277 ? 23.070 -1.134 -26.524 1.00 91.12 277 GLY A O 1
ATOM 1925 N N . GLU A 1 278 ? 22.298 -2.814 -25.252 1.00 94.81 278 GLU A N 1
ATOM 1926 C CA . GLU A 1 278 ? 21.761 -1.981 -24.181 1.00 94.81 278 GLU A CA 1
ATOM 1927 C C . GLU A 1 278 ? 22.676 -1.996 -22.945 1.00 94.81 278 GLU A C 1
ATOM 1929 O O . GLU A 1 278 ? 23.495 -2.895 -22.739 1.00 94.81 278 GLU A O 1
ATOM 1934 N N . SER A 1 279 ? 22.556 -0.971 -22.104 1.00 93.44 279 SER A N 1
ATOM 1935 C CA . SER A 1 279 ? 23.146 -0.930 -20.764 1.00 93.44 279 SER A CA 1
ATOM 1936 C C . SER A 1 279 ? 22.082 -0.675 -19.718 1.00 93.44 279 SER A C 1
ATOM 1938 O O . SER A 1 279 ? 21.167 0.112 -19.949 1.00 93.44 279 SER A O 1
ATOM 1940 N N . CYS A 1 280 ? 22.266 -1.267 -18.543 1.00 95.19 280 CYS A N 1
ATOM 1941 C CA . CYS A 1 280 ? 21.461 -0.939 -17.382 1.00 95.19 280 CYS A CA 1
ATOM 1942 C C . CYS A 1 280 ? 21.841 0.440 -16.831 1.00 95.19 280 CYS A C 1
ATOM 1944 O O . CYS A 1 280 ? 22.971 0.644 -16.380 1.00 95.19 280 CYS A O 1
ATOM 1946 N N . ALA A 1 281 ? 20.907 1.387 -16.875 1.00 94.50 281 ALA A N 1
ATOM 1947 C CA . ALA A 1 281 ? 21.037 2.689 -16.239 1.00 94.50 281 ALA A CA 1
ATOM 1948 C C . ALA A 1 281 ? 20.259 2.698 -14.922 1.00 94.50 281 ALA A C 1
ATOM 1950 O O . ALA A 1 281 ? 19.032 2.619 -14.921 1.00 94.50 281 ALA A O 1
ATOM 1951 N N . GLN A 1 282 ? 20.980 2.801 -13.805 1.00 93.12 282 GLN A N 1
ATOM 1952 C CA . GLN A 1 282 ? 20.382 2.864 -12.473 1.00 93.12 282 GLN A CA 1
ATOM 1953 C C . GLN A 1 282 ? 19.483 4.099 -12.332 1.00 93.12 282 GLN A C 1
ATOM 1955 O O . GLN A 1 282 ? 19.880 5.212 -12.695 1.00 93.12 282 GLN A O 1
ATOM 1960 N N . LEU A 1 283 ? 18.285 3.909 -11.777 1.00 88.81 283 LEU A N 1
ATOM 1961 C CA . LEU A 1 283 ? 17.393 5.013 -11.444 1.00 88.81 283 LEU A CA 1
ATOM 1962 C C . LEU A 1 283 ? 17.890 5.709 -10.171 1.00 88.81 283 LEU A C 1
ATOM 1964 O O . LEU A 1 283 ? 18.355 5.075 -9.224 1.00 88.81 283 LEU A O 1
ATOM 1968 N N . GLN A 1 284 ? 17.829 7.040 -10.144 1.00 87.50 284 GLN A N 1
ATOM 1969 C CA . GLN A 1 284 ? 18.364 7.808 -9.022 1.00 87.50 284 GLN A CA 1
ATOM 1970 C C . GLN A 1 284 ? 17.606 7.481 -7.728 1.00 87.50 284 GLN A C 1
ATOM 1972 O O . GLN A 1 284 ? 16.413 7.749 -7.630 1.00 87.50 284 GLN A O 1
ATOM 1977 N N . GLY A 1 285 ? 18.321 6.954 -6.729 1.00 82.06 285 GLY A N 1
ATOM 1978 C CA . GLY A 1 285 ? 17.746 6.609 -5.425 1.00 82.06 285 GLY A CA 1
ATOM 1979 C C . GLY A 1 285 ? 17.044 5.250 -5.369 1.00 82.06 285 GLY A C 1
ATOM 1980 O O . GLY A 1 285 ? 16.446 4.952 -4.343 1.00 82.06 285 GLY A O 1
ATOM 1981 N N . ALA A 1 286 ? 17.134 4.435 -6.424 1.00 81.50 286 ALA A N 1
ATOM 1982 C CA . ALA A 1 286 ? 16.595 3.080 -6.442 1.00 81.50 286 ALA A CA 1
ATOM 1983 C C . ALA A 1 286 ? 17.708 2.036 -6.624 1.00 81.50 286 ALA A C 1
ATOM 1985 O O . ALA A 1 286 ? 18.761 2.306 -7.211 1.00 81.50 286 ALA A O 1
ATOM 1986 N N . GLU A 1 287 ? 17.462 0.823 -6.136 1.00 84.12 287 GLU A N 1
ATOM 1987 C CA . GLU A 1 287 ? 18.346 -0.334 -6.345 1.00 84.12 287 GLU A CA 1
ATOM 1988 C C . GLU A 1 287 ? 18.149 -0.970 -7.732 1.00 84.12 287 GLU A C 1
ATOM 1990 O O . GLU A 1 287 ? 18.979 -1.751 -8.186 1.00 84.12 287 GLU A O 1
ATOM 1995 N N . VAL A 1 288 ? 17.101 -0.557 -8.449 1.00 88.44 288 VAL A N 1
ATOM 1996 C CA . VAL A 1 288 ? 16.767 -0.995 -9.805 1.00 88.44 288 VAL A CA 1
ATOM 1997 C C . VAL A 1 288 ? 17.198 0.027 -10.868 1.00 88.44 288 VAL A C 1
ATOM 1999 O O . VAL A 1 288 ? 17.269 1.240 -10.638 1.00 88.44 288 VAL A O 1
ATOM 2002 N N . GLY A 1 289 ? 17.489 -0.463 -12.069 1.00 91.88 289 GLY A N 1
ATOM 2003 C CA . GLY A 1 289 ? 17.733 0.327 -13.270 1.00 91.88 289 GLY A CA 1
ATOM 2004 C C . GLY A 1 289 ? 16.768 0.005 -14.409 1.00 91.88 289 GLY A C 1
ATOM 2005 O O . GLY A 1 289 ? 15.918 -0.879 -14.314 1.00 91.88 289 GLY A O 1
ATOM 2006 N N . VAL A 1 290 ? 16.930 0.723 -15.519 1.00 94.19 290 VAL A N 1
ATOM 2007 C CA . VAL A 1 290 ? 16.251 0.439 -16.791 1.00 94.19 290 VAL A CA 1
ATOM 2008 C C . VAL A 1 290 ? 17.256 0.219 -17.913 1.00 94.19 290 VAL A C 1
ATOM 2010 O O . VAL A 1 290 ? 18.309 0.861 -17.961 1.00 94.19 290 VAL A O 1
ATOM 2013 N N . CYS A 1 291 ? 16.932 -0.682 -18.832 1.00 95.00 291 CYS A N 1
ATOM 2014 C CA . CYS A 1 291 ? 17.739 -0.927 -20.017 1.00 95.00 291 CYS A CA 1
ATOM 2015 C C . CYS A 1 291 ? 17.610 0.240 -20.998 1.00 95.00 291 CYS A C 1
ATOM 2017 O O . CYS A 1 291 ? 16.511 0.602 -21.413 1.00 95.00 291 CYS A O 1
ATOM 2019 N N . ILE A 1 292 ? 18.745 0.836 -21.364 1.00 93.00 292 ILE A N 1
ATOM 2020 C CA . ILE A 1 292 ? 18.825 1.925 -22.339 1.00 93.00 292 ILE A CA 1
ATOM 2021 C C . ILE A 1 292 ? 19.764 1.550 -23.482 1.00 93.00 292 ILE A C 1
ATOM 2023 O O . ILE A 1 292 ? 20.815 0.946 -23.265 1.00 93.00 292 ILE A O 1
ATOM 2027 N N . THR A 1 293 ? 19.414 1.936 -24.707 1.00 91.75 293 THR A N 1
ATOM 2028 C CA . THR A 1 293 ? 20.310 1.810 -25.863 1.00 91.75 293 THR A CA 1
ATOM 2029 C C . THR A 1 293 ? 21.462 2.814 -25.740 1.00 91.75 293 THR A C 1
ATOM 2031 O O . THR A 1 293 ? 21.209 3.999 -25.508 1.00 91.75 293 THR A O 1
ATOM 2034 N N . GLN A 1 294 ? 22.708 2.346 -25.877 1.00 83.00 294 GLN A N 1
ATOM 2035 C CA . GLN A 1 294 ? 23.908 3.203 -25.869 1.00 83.00 294 GLN A CA 1
ATOM 2036 C C . GLN A 1 294 ? 24.122 3.960 -27.184 1.00 83.00 294 GLN A C 1
ATOM 2038 O O . GLN A 1 294 ? 23.768 3.422 -28.259 1.00 83.00 294 GLN A O 1
#

Organism: Persicimonas caeni (NCBI:txid2292766)